Protein 1P5Z (pdb70)

Radius of gyration: 17.2 Å; Cα contacts (8 Å, |Δi|>4): 305; chains: 1; bounding box: 39×46×42 Å

Secondary structure (DSSP, 8-state):
--EEEEEE-STTSSHHHHHTTTGGG-TTEEEE---HHHHTS--------HHHHHHH-HHHHHHHHHHHHHHHHHHHHHHHHTSGGGGSSS-EEEEES-HHHIIIIIIHHHHHTTSS-HHHHHHHHHHHHHHHHHHHHHH--SEEEEEE--HHHHHHHHHHH--GGGTT--HHHHHHHHHHHHIIIII-----S-GGGGGS-EEEEE--S-HHHHHHHHHHHHHHHHHT-

Foldseek 3Di:
DEAEEEEDEFALLQLVVLVVPPCVVDVLEEEQEQPQVCCCPPDVCVHHNLLLVCVVQLLVRVLVSLVVSQVVQLVRVVVVLPDDSVPDDHHYYYYHDDLVCSLQQRSVVCVVVNSYDPVSNVVSVVVSVVVCVVPVVSNPHQEYEYAAEQLVLNLVSCVVVCPPSCVPPDSVSSNSSNVSCCCCQPVVPRDDPPVVSSPRYYHYDYRSDDCVVCVVVVVVSVVVVVVVD

Nearest PDB structures (foldseek):
  2zi4-assembly1_A-2  TM=9.978E-01  e=1.774E-38  Homo sapiens
  2a7q-assembly1_A  TM=1.001E+00  e=3.335E-37  Homo sapiens
  3kfx-assembly1_A  TM=9.962E-01  e=7.774E-37  Homo sapiens
  5mqt-assembly1_B  TM=9.909E-01  e=7.018E-36  Homo sapiens
  5mqt-assembly2_C  TM=9.590E-01  e=2.596E-34  Homo sapiens

B-factor: mean 29.07, std 9.6, range [17.21, 63.04]

Sequence (229 aa):
RIKKISIEGNIAAGKSTFVNILKQLCEDWEVVPEPVARWCNVQSTNGGNVLQMMYEKPERWSFTFQTYACLSRIRAQLASLNGKLKDAEKPVLFFERSVYSDRYIFASNLYESECMNETEWTIYQDWHDWMNNQFGQSLELDGIIYLQATPETCLHRIYLRGRNEEQGIPLEYLEKLHYKHESWLLHRTLKTNFDYLQEVPILTLDVNEDFKDKYESLVEKVKEFLSTL

Solvent-accessible surface area: 11870 Å² total; per-residue (Å²): 192,22,70,24,0,0,0,0,0,7,11,28,1,22,13,57,70,3,14,121,30,1,114,131,41,41,109,23,27,41,16,8,75,24,27,36,80,173,13,24,66,54,90,117,141,178,26,41,27,10,9,72,62,6,63,136,107,39,101,120,61,0,48,58,10,6,32,70,5,0,62,22,6,7,124,33,4,30,69,29,19,99,28,184,16,114,124,24,153,52,4,5,0,0,1,13,16,2,9,5,0,8,8,21,0,21,0,15,4,5,58,107,43,155,19,3,91,113,89,40,33,88,88,0,49,104,52,3,67,148,12,27,117,97,71,4,140,58,11,63,10,55,0,2,0,4,1,36,5,57,9,98,29,0,68,99,48,6,154,115,141,36,52,125,34,16,85,72,11,80,58,121,35,0,66,87,0,26,142,32,1,23,29,14,5,80,120,68,102,29,88,33,101,28,130,68,7,94,147,10,56,39,28,52,3,78,12,45,113,100,57,192,116,64,50,127,43,6,16,124,106,2,103,120,21,11,93,100,71

Structure (mmCIF, N/CA/C/O backbone):
data_1P5Z
#
_entry.id   1P5Z
#
_cell.length_a   80.720
_cell.length_b   80.720
_cell.length_c   94.280
_cell.angle_alpha   90.00
_cell.angle_beta   90.00
_cell.angle_gamma   90.00
#
_symmetry.space_group_name_H-M   'P 43 21 2'
#
loop_
_entity.id
_entity.type
_entity.pdbx_description
1 polymer 'Deoxycytidine kinase'
2 non-polymer 'MAGNESIUM ION'
3 non-polymer CYTARABINE
4 non-polymer "ADENOSINE-5'-DIPHOSPHATE"
5 water water
#
loop_
_atom_site.group_PDB
_atom_site.id
_atom_site.type_symbol
_atom_site.label_atom_id
_atom_site.label_alt_id
_atom_site.label_comp_id
_atom_site.label_asym_id
_atom_site.label_entity_id
_atom_site.label_seq_id
_atom_site.pdbx_PDB_ins_code
_atom_site.Cartn_x
_atom_site.Cartn_y
_atom_site.Cartn_z
_atom_site.occupancy
_atom_site.B_iso_or_equiv
_atom_site.auth_seq_id
_atom_site.auth_comp_id
_atom_site.auth_asym_id
_atom_site.auth_atom_id
_atom_site.pdbx_PDB_model_num
ATOM 1 N N . ARG A 1 23 ? 47.613 54.381 16.634 1.00 44.48 20 ARG B N 1
ATOM 2 C CA . ARG A 1 23 ? 48.274 55.709 16.777 1.00 43.55 20 ARG B CA 1
ATOM 3 C C . ARG A 1 23 ? 49.795 55.567 16.937 1.00 40.91 20 ARG B C 1
ATOM 4 O O . ARG A 1 23 ? 50.533 56.429 16.502 1.00 40.96 20 ARG B O 1
ATOM 12 N N . ILE A 1 24 ? 50.236 54.509 17.616 1.00 38.24 21 ILE B N 1
ATOM 13 C CA . ILE A 1 24 ? 51.674 54.296 17.830 1.00 35.70 21 ILE B CA 1
ATOM 14 C C . ILE A 1 24 ? 52.275 53.733 16.530 1.00 33.11 21 ILE B C 1
ATOM 15 O O . ILE A 1 24 ? 51.764 52.739 16.018 1.00 33.25 21 ILE B O 1
ATOM 20 N N . LYS A 1 25 ? 53.336 54.344 15.992 1.00 31.06 22 LYS B N 1
ATOM 21 C CA . LYS A 1 25 ? 54.041 53.756 14.831 1.00 30.38 22 LYS B CA 1
ATOM 22 C C . LYS A 1 25 ? 54.997 52.681 15.356 1.00 28.49 22 LYS B C 1
ATOM 23 O O . LYS A 1 25 ? 55.599 52.889 16.411 1.00 28.18 22 LYS B O 1
ATOM 29 N N . LYS A 1 26 ? 55.113 51.551 14.645 1.00 25.85 23 LYS B N 1
ATOM 30 C CA . LYS A 1 26 ? 55.920 50.430 15.146 1.00 24.34 23 LYS B CA 1
ATOM 31 C C . LYS A 1 26 ? 56.982 50.135 14.123 1.00 22.48 23 LYS B C 1
ATOM 32 O O . LYS A 1 26 ? 56.679 49.924 12.946 1.00 22.32 23 LYS B O 1
ATOM 38 N N . ILE A 1 27 ? 58.240 50.108 14.549 1.00 21.82 24 ILE B N 1
ATOM 39 C CA . ILE A 1 27 ? 59.360 49.889 13.653 1.00 21.65 24 ILE B CA 1
ATOM 40 C C . ILE A 1 27 ? 60.163 48.699 14.183 1.00 21.01 24 ILE B C 1
ATOM 41 O O . ILE A 1 27 ? 60.556 48.747 15.347 1.00 20.90 24 ILE B O 1
ATOM 46 N N . SER A 1 28 ? 60.410 47.672 13.359 1.00 20.54 25 SER B N 1
ATOM 47 C CA . SER A 1 28 ? 61.304 46.588 13.794 1.00 20.76 25 SER B CA 1
ATOM 48 C C . SER A 1 28 ? 62.730 46.859 13.344 1.00 20.80 25 SER B C 1
ATOM 49 O O . SER A 1 28 ? 62.979 47.124 12.162 1.00 21.84 25 SER B O 1
ATOM 52 N N . ILE A 1 29 ? 63.674 46.744 14.288 1.00 18.92 26 ILE B N 1
ATOM 53 C CA . ILE A 1 29 ? 65.129 46.736 14.034 1.00 19.81 26 ILE B CA 1
ATOM 54 C C . ILE A 1 29 ? 65.596 45.274 13.853 1.00 19.27 26 ILE B C 1
ATOM 55 O O . ILE A 1 29 ? 65.474 44.485 14.795 1.00 19.76 26 ILE B O 1
ATOM 60 N N . GLU A 1 30 ? 66.037 44.937 12.646 1.00 17.75 27 GLU B N 1
ATOM 61 C CA . GLU A 1 30 ? 66.459 43.565 12.305 1.00 18.02 27 GLU B CA 1
ATOM 62 C C . GLU A 1 30 ? 67.933 43.518 11.995 1.00 19.49 27 GLU B C 1
ATOM 63 O O . GLU A 1 30 ? 68.495 44.469 11.458 1.00 19.65 27 GLU B O 1
ATOM 69 N N . GLY A 1 31 ? 68.554 42.397 12.338 1.00 19.40 28 GLY B N 1
ATOM 70 C CA . GLY A 1 31 ? 69.973 42.181 12.088 1.00 19.63 28 GLY B CA 1
ATOM 71 C C . GLY A 1 31 ? 70.413 40.859 12.656 1.00 18.94 28 GLY B C 1
ATOM 72 O O . GLY A 1 31 ? 69.799 40.315 13.623 1.00 18.38 28 GLY B O 1
ATOM 73 N N . ASN A 1 32 ? 71.518 40.393 12.119 1.00 18.07 29 ASN B N 1
ATOM 74 C CA . ASN A 1 32 ? 72.163 39.158 12.593 1.00 18.29 29 ASN B CA 1
ATOM 75 C C . ASN A 1 32 ? 72.664 39.315 14.053 1.00 18.75 29 ASN B C 1
ATOM 76 O O . ASN A 1 32 ? 72.700 40.383 14.633 1.00 17.29 29 ASN B O 1
ATOM 81 N N . ILE A 1 33 ? 73.017 38.176 14.629 1.00 17.57 30 ILE B N 1
ATOM 82 C CA . ILE A 1 33 ? 73.603 38.082 15.976 1.00 17.51 30 ILE B CA 1
ATOM 83 C C . ILE A 1 33 ? 74.843 39.014 16.030 1.00 18.50 30 ILE B C 1
ATOM 84 O O . ILE A 1 33 ? 75.738 38.912 15.175 1.00 18.45 30 ILE B O 1
ATOM 89 N N . ALA A 1 34 ? 74.832 39.928 17.027 1.00 17.72 31 ALA B N 1
ATOM 90 C CA . ALA A 1 34 ? 75.919 40.875 17.261 1.00 18.80 31 ALA B CA 1
ATOM 91 C C . ALA A 1 34 ? 76.142 41.922 16.146 1.00 19.80 31 ALA B C 1
ATOM 92 O O . ALA A 1 34 ? 77.200 42.559 16.116 1.00 20.97 31 ALA B O 1
ATOM 94 N N . ALA A 1 35 ? 75.145 42.165 15.293 1.00 20.45 32 ALA B N 1
ATOM 95 C CA . ALA A 1 35 ? 75.308 43.160 14.222 1.00 19.91 32 ALA B CA 1
ATOM 96 C C . ALA A 1 35 ? 75.355 44.548 14.824 1.00 20.20 32 ALA B C 1
ATOM 97 O O . ALA A 1 35 ? 75.968 45.439 14.225 1.00 21.57 32 ALA B O 1
ATOM 99 N N . GLY A 1 36 ? 74.721 44.737 15.976 1.00 20.78 33 GLY B N 1
ATOM 100 C CA . GLY A 1 36 ? 74.672 46.009 16.677 1.00 20.38 33 GLY B CA 1
ATOM 101 C C . GLY A 1 36 ? 73.297 46.592 16.925 1.00 21.38 33 GLY B C 1
ATOM 102 O O . GLY A 1 36 ? 73.113 47.819 17.062 1.00 21.31 33 GLY B O 1
ATOM 103 N N . LYS A 1 37 ? 72.280 45.735 17.033 1.00 20.66 34 LYS B N 1
ATOM 104 C CA . LYS A 1 37 ? 70.930 46.191 17.274 1.00 21.09 34 LYS B CA 1
ATOM 105 C C . LYS A 1 37 ? 70.799 46.948 18.607 1.00 21.59 34 LYS B C 1
ATOM 106 O O . LYS A 1 37 ? 70.215 48.025 18.636 1.00 22.38 34 LYS B O 1
ATOM 112 N N . SER A 1 38 ? 71.364 46.390 19.667 1.00 21.37 35 SER B N 1
ATOM 113 C CA . SER A 1 38 ? 71.248 46.992 21.013 1.00 21.87 35 SER B CA 1
ATOM 114 C C . SER A 1 38 ? 72.043 48.286 21.069 1.00 22.77 35 SER B C 1
ATOM 115 O O . SER A 1 38 ? 71.581 49.278 21.679 1.00 24.88 35 SER B O 1
ATOM 118 N N . THR A 1 39 ? 73.185 48.310 20.413 1.00 21.10 36 THR B N 1
ATOM 119 C CA . THR A 1 39 ? 73.995 49.531 20.316 1.00 21.12 36 THR B CA 1
ATOM 120 C C . THR A 1 39 ? 73.226 50.652 19.629 1.00 22.02 36 THR B C 1
ATOM 121 O O . THR A 1 39 ? 73.252 51.828 20.056 1.00 21.78 36 THR B O 1
ATOM 125 N N . PHE A 1 40 ? 72.539 50.324 18.540 1.00 21.66 37 PHE B N 1
ATOM 126 C CA . PHE A 1 40 ? 71.726 51.273 17.804 1.00 22.99 37 PHE B CA 1
ATOM 127 C C . PHE A 1 40 ? 70.509 51.664 18.657 1.00 24.86 37 PHE B C 1
ATOM 128 O O . PHE A 1 40 ? 70.210 52.839 18.800 1.00 24.53 37 PHE B O 1
ATOM 136 N N . VAL A 1 41 ? 69.842 50.702 19.280 1.00 25.21 38 VAL B N 1
ATOM 137 C CA . VAL A 1 41 ? 68.698 50.969 20.169 1.00 27.81 38 VAL B CA 1
ATOM 138 C C . VAL A 1 41 ? 69.042 51.963 21.301 1.00 26.58 38 VAL B C 1
ATOM 139 O O . VAL A 1 41 ? 68.183 52.763 21.702 1.00 28.08 38 VAL B O 1
ATOM 143 N N . ASN A 1 42 ? 70.273 51.898 21.799 1.00 26.97 39 ASN B N 1
ATOM 144 C CA . ASN A 1 42 ? 70.704 52.685 22.954 1.00 27.29 39 ASN B CA 1
ATOM 145 C C . ASN A 1 42 ? 70.915 54.141 22.666 1.00 28.42 39 ASN B C 1
ATOM 146 O O . ASN A 1 42 ? 71.131 54.897 23.632 1.00 32.20 39 ASN B O 1
ATOM 151 N N . ILE A 1 43 ? 70.906 54.551 21.388 1.00 27.13 40 ILE B N 1
ATOM 152 C CA . ILE A 1 43 ? 70.961 55.998 21.055 1.00 28.01 40 ILE B CA 1
ATOM 153 C C . ILE A 1 43 ? 69.633 56.626 20.601 1.00 27.85 40 ILE B C 1
ATOM 154 O O . ILE A 1 43 ? 69.583 57.847 20.302 1.00 27.27 40 ILE B O 1
ATOM 159 N N . LEU A 1 44 ? 68.560 55.844 20.564 1.00 27.83 41 LEU B N 1
ATOM 160 C CA . LEU A 1 44 ? 67.297 56.319 19.997 1.00 28.24 41 LEU B CA 1
ATOM 161 C C . LEU A 1 44 ? 66.509 57.234 20.918 1.00 30.04 41 LEU B C 1
ATOM 162 O O . LEU A 1 44 ? 66.007 58.270 20.451 1.00 31.26 41 LEU B O 1
ATOM 167 N N . LYS A 1 45 ? 66.409 56.911 22.191 1.00 30.19 42 LYS B N 1
ATOM 168 C CA . LYS A 1 45 ? 65.557 57.695 23.087 1.00 31.63 42 LYS B CA 1
ATOM 169 C C . LYS A 1 45 ? 66.043 59.133 23.244 1.00 32.64 42 LYS B C 1
ATOM 170 O O . LYS A 1 45 ? 65.204 60.055 23.445 1.00 34.04 42 LYS B O 1
ATOM 176 N N . GLN A 1 46 ? 67.354 59.336 23.140 1.00 32.99 43 GLN B N 1
ATOM 177 C CA . GLN A 1 46 ? 67.893 60.671 23.283 1.00 34.01 43 GLN B CA 1
ATOM 178 C C . GLN A 1 46 ? 67.528 61.547 22.093 1.00 34.51 43 GLN B C 1
ATOM 179 O O . GLN A 1 46 ? 67.645 62.766 22.199 1.00 35.96 43 GLN B O 1
ATOM 185 N N . LEU A 1 47 ? 67.064 60.979 20.979 1.00 34.31 44 LEU B N 1
ATOM 186 C CA . LEU A 1 47 ? 66.740 61.781 19.780 1.00 34.97 44 LEU B CA 1
ATOM 187 C C . LEU A 1 47 ? 65.319 62.383 19.806 1.00 35.45 44 LEU B C 1
ATOM 188 O O . LEU A 1 47 ? 65.062 63.393 19.132 1.00 37.13 44 LEU B O 1
ATOM 193 N N . CYS A 1 48 ? 64.422 61.782 20.590 1.00 35.47 45 CYS B N 1
ATOM 194 C CA . CYS A 1 48 ? 63.026 62.232 20.693 1.00 35.68 45 CYS B CA 1
ATOM 195 C C . CYS A 1 48 ? 62.338 61.652 21.927 1.00 35.99 45 CYS B C 1
ATOM 196 O O . CYS A 1 48 ? 62.351 60.437 22.157 1.00 34.41 45 CYS B O 1
ATOM 199 N N . GLU A 1 49 ? 61.736 62.531 22.733 1.00 35.47 46 GLU B N 1
ATOM 200 C CA . GLU A 1 49 ? 61.035 62.133 23.953 1.00 35.92 46 GLU B CA 1
ATOM 201 C C . GLU A 1 49 ? 5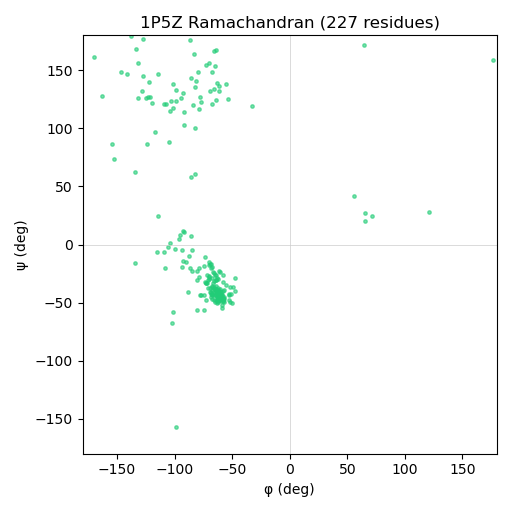9.866 61.178 23.730 1.00 35.45 46 GLU B C 1
ATOM 202 O O . GLU A 1 49 ? 59.525 60.457 24.637 1.00 36.74 46 GLU B O 1
ATOM 204 N N . ASP A 1 50 ? 59.278 61.156 22.539 1.00 34.21 47 ASP B N 1
ATOM 205 C CA . ASP A 1 50 ? 58.132 60.296 22.281 1.00 33.77 47 ASP B CA 1
ATOM 206 C C . ASP A 1 50 ? 58.536 58.916 21.717 1.00 32.54 47 ASP B C 1
ATOM 207 O O . ASP A 1 50 ? 57.670 58.192 21.237 1.00 31.46 47 ASP B O 1
ATOM 212 N N . TRP A 1 51 ? 59.823 58.590 21.742 1.00 29.68 48 TRP B N 1
ATOM 213 C CA . TRP A 1 51 ? 60.315 57.284 21.206 1.00 29.23 48 TRP B CA 1
ATOM 214 C C . TRP A 1 51 ? 60.581 56.294 22.354 1.00 28.82 48 TRP B C 1
ATOM 215 O O . TRP A 1 51 ? 61.141 56.660 23.397 1.00 28.59 48 TRP B O 1
ATOM 226 N N . GLU A 1 52 ? 60.178 55.034 22.150 1.00 27.12 49 GLU B N 1
ATOM 227 C CA . GLU A 1 52 ? 60.350 53.970 23.144 1.00 27.32 49 GLU B CA 1
ATOM 228 C C . GLU A 1 52 ? 60.944 52.743 22.455 1.00 25.41 49 GLU B C 1
ATOM 229 O O . GLU A 1 52 ? 60.809 52.595 21.259 1.00 25.17 49 GLU B O 1
ATOM 235 N N . VAL A 1 53 ? 61.598 51.902 23.234 1.00 25.09 50 VAL B N 1
ATOM 236 C CA . VAL A 1 53 ? 62.226 50.697 22.690 1.00 24.60 50 VAL B CA 1
ATOM 237 C C . VAL A 1 53 ? 61.763 49.450 23.465 1.00 23.63 50 VAL B C 1
ATOM 238 O O . VAL A 1 53 ? 61.600 49.500 24.693 1.00 25.17 50 VAL B O 1
ATOM 242 N N . VAL A 1 54 ? 61.618 48.329 22.744 1.00 24.24 51 VAL B N 1
ATOM 243 C CA . VAL A 1 54 ? 61.403 47.008 23.323 1.00 23.71 51 VAL B CA 1
ATOM 244 C C . VAL A 1 54 ? 62.574 46.043 22.971 1.00 23.28 51 VAL B C 1
ATOM 245 O O . VAL A 1 54 ? 62.591 45.489 21.891 1.00 21.39 51 VAL B O 1
ATOM 249 N N . PRO A 1 55 ? 63.536 45.889 23.859 1.00 23.01 52 PRO B N 1
ATOM 250 C CA . PRO A 1 55 ? 64.635 44.952 23.623 1.00 23.92 52 PRO B CA 1
ATOM 251 C C . PRO A 1 55 ? 64.173 43.515 23.697 1.00 24.14 52 PRO B C 1
ATOM 252 O O . PRO A 1 55 ? 63.145 43.201 24.258 1.00 23.42 52 PRO B O 1
ATOM 256 N N . GLU A 1 56 ? 64.929 42.639 23.035 1.00 23.34 53 GLU B N 1
ATOM 257 C CA . GLU A 1 56 ? 64.810 41.213 23.258 1.00 24.70 53 GLU B CA 1
ATOM 258 C C . GLU A 1 56 ? 65.280 40.978 24.696 1.00 23.70 53 GLU B C 1
ATOM 259 O O . GLU A 1 56 ? 66.353 41.442 25.107 1.00 26.22 53 GLU B O 1
ATOM 265 N N . PRO A 1 57 ? 64.545 40.212 25.442 1.00 26.65 54 PRO B N 1
ATOM 266 C CA . PRO A 1 57 ? 64.927 39.878 26.829 1.00 28.01 54 PRO B CA 1
ATOM 267 C C . PRO A 1 57 ? 65.937 38.735 26.931 1.00 27.02 54 PRO B C 1
ATOM 268 O O . PRO A 1 57 ? 65.714 37.686 27.586 1.00 27.57 54 PRO B O 1
ATOM 272 N N . VAL A 1 58 ? 67.098 38.945 26.328 1.00 26.90 55 VAL B N 1
ATOM 273 C CA . VAL A 1 58 ? 68.123 37.902 26.260 1.00 24.54 55 VAL B CA 1
ATOM 274 C C . VAL A 1 58 ? 68.634 37.445 27.655 1.00 25.20 55 VAL B C 1
ATOM 275 O O . VAL A 1 58 ? 68.818 36.239 27.854 1.00 23.62 55 VAL B O 1
ATOM 279 N N . ALA A 1 59 ? 68.845 38.344 28.612 1.00 24.38 56 ALA B N 1
ATOM 280 C CA . ALA A 1 59 ? 69.262 37.920 29.950 1.00 25.46 56 ALA B CA 1
ATOM 281 C C . ALA A 1 59 ? 68.209 37.000 30.571 1.00 25.86 56 ALA B C 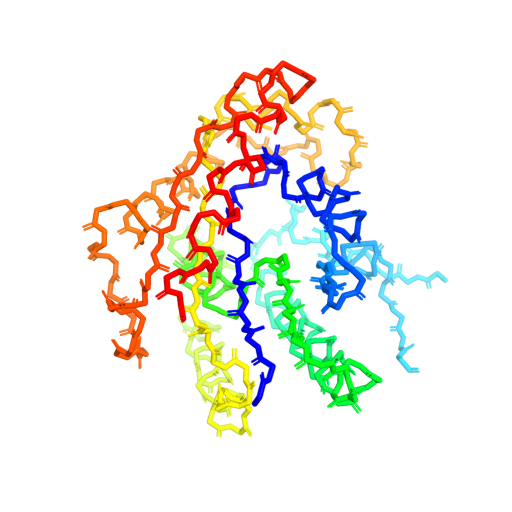1
ATOM 282 O O . ALA A 1 59 ? 68.551 36.008 31.268 1.00 26.69 56 ALA B O 1
ATOM 284 N N . ARG A 1 60 ? 66.925 37.272 30.357 1.00 26.06 57 ARG B N 1
ATOM 285 C CA . ARG A 1 60 ? 6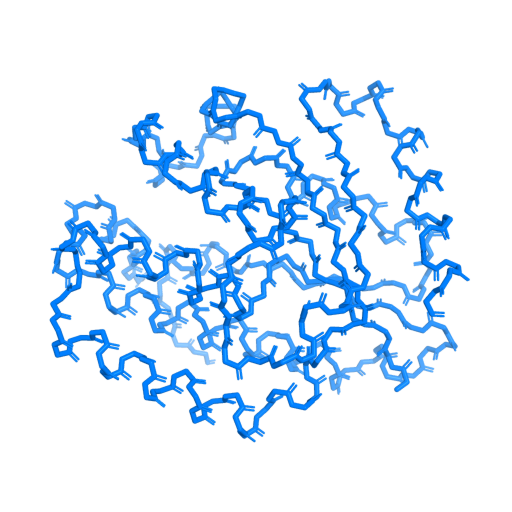5.911 36.379 30.903 1.00 27.23 57 ARG B CA 1
ATOM 286 C C . ARG A 1 60 ? 65.931 34.979 30.269 1.00 28.58 57 ARG B C 1
ATOM 287 O O . ARG A 1 60 ? 65.565 33.997 30.909 1.00 28.75 57 ARG B O 1
ATOM 295 N N . TRP A 1 61 ? 66.316 34.885 28.995 1.00 27.23 58 TRP B N 1
ATOM 296 C CA . TRP A 1 61 ? 66.384 33.573 28.343 1.00 27.08 58 TRP B CA 1
ATOM 297 C C . TRP A 1 61 ? 67.523 32.775 28.942 1.00 27.15 58 TRP B C 1
ATOM 298 O O . TRP A 1 61 ? 67.580 31.571 28.738 1.00 29.00 58 TRP B O 1
ATOM 309 N N . CYS A 1 62 ? 68.453 33.433 29.644 1.00 25.98 59 CYS B N 1
ATOM 310 C CA . CYS A 1 62 ? 69.607 32.786 30.237 1.00 26.05 59 CYS B CA 1
ATOM 311 C C . CYS A 1 62 ? 69.393 32.371 31.687 1.00 25.51 59 CYS B C 1
ATOM 312 O O . CYS A 1 62 ? 70.284 31.786 32.290 1.00 27.37 59 CYS B O 1
ATOM 315 N N . ASN A 1 63 ? 68.247 32.723 32.235 1.00 26.80 60 ASN B N 1
ATOM 316 C CA . ASN A 1 63 ? 67.885 32.384 33.621 1.00 28.37 60 ASN B CA 1
ATOM 317 C C . ASN A 1 63 ? 66.379 32.347 33.716 1.00 27.40 60 ASN B C 1
ATOM 318 O O . ASN A 1 63 ? 65.731 33.321 34.018 1.00 28.22 60 ASN B O 1
ATOM 323 N N . VAL A 1 64 ? 65.794 31.190 33.404 1.00 27.99 61 VAL B N 1
ATOM 324 C CA . VAL A 1 64 ? 64.349 31.073 33.243 1.00 28.81 61 VAL B CA 1
ATOM 325 C C . VAL A 1 64 ? 63.648 31.037 34.614 1.00 30.94 61 VAL B C 1
ATOM 326 O O . VAL A 1 64 ? 63.936 30.180 35.475 1.00 30.05 61 VAL B O 1
ATOM 330 N N . GLN A 1 65 ? 62.745 31.990 34.759 1.00 33.64 62 GLN B N 1
ATOM 331 C CA . GLN A 1 65 ? 62.032 32.261 36.010 1.00 37.21 62 GLN B CA 1
ATOM 332 C C . GLN A 1 65 ? 60.605 32.601 35.662 1.00 39.37 62 GLN B C 1
ATOM 333 O O . GLN A 1 65 ? 60.330 33.187 34.606 1.00 39.65 62 GLN B O 1
ATOM 339 N N . SER A 1 66 ? 59.678 32.215 36.538 1.00 42.82 63 SER B N 1
ATOM 340 C CA . SER A 1 66 ? 58.262 32.513 36.355 1.00 46.06 63 SER B CA 1
ATOM 341 C C . SER A 1 66 ? 58.028 34.004 36.482 1.00 48.15 63 SER B C 1
ATOM 342 O O . SER A 1 66 ? 58.743 34.677 37.233 1.00 49.16 63 SER B O 1
ATOM 345 N N . THR A 1 67 ? 57.024 34.493 35.748 1.00 50.60 64 THR B N 1
ATOM 346 C CA . THR A 1 67 ? 56.589 35.888 35.751 1.00 52.18 64 THR B CA 1
ATOM 347 C C . THR A 1 67 ? 55.604 36.095 36.892 1.00 52.61 64 THR B C 1
ATOM 348 O O . THR A 1 67 ? 55.706 37.064 37.642 1.00 53.84 64 THR B O 1
ATOM 352 N N . ASN A 1 80 ? 67.621 31.487 40.773 1.00 51.08 77 ASN B N 1
ATOM 353 C CA . ASN A 1 80 ? 68.390 30.576 39.936 1.00 49.90 77 ASN B CA 1
ATOM 354 C C . ASN A 1 80 ? 67.507 29.622 39.110 1.00 48.10 77 ASN B C 1
ATOM 355 O O . ASN A 1 80 ? 66.738 28.808 39.667 1.00 49.88 77 ASN B O 1
ATOM 360 N N . GLY A 1 81 ? 67.638 29.720 37.785 1.00 44.22 78 GLY B N 1
ATOM 361 C CA . GLY A 1 81 ? 66.870 28.927 36.844 1.00 40.73 78 GLY B CA 1
ATOM 362 C C . GLY A 1 81 ? 67.716 28.417 35.694 1.00 36.95 78 GLY B C 1
ATOM 363 O O . GLY A 1 81 ? 68.922 28.675 35.612 1.00 37.75 78 GLY B O 1
ATOM 364 N N . GLY A 1 82 ? 67.083 27.667 34.802 1.00 33.10 79 GLY B N 1
ATOM 365 C CA . GLY A 1 82 ? 67.770 27.043 33.688 1.00 29.63 79 GLY B CA 1
ATOM 366 C C . GLY A 1 82 ? 68.150 28.137 32.645 1.00 27.51 79 GLY B C 1
ATOM 367 O O . GLY A 1 82 ? 67.483 29.167 32.557 1.00 27.89 79 GLY B O 1
ATOM 368 N N . ASN A 1 83 ? 69.177 27.851 31.881 1.00 25.51 80 ASN B N 1
ATOM 369 C CA . ASN A 1 83 ? 69.665 28.755 30.841 1.00 24.27 80 ASN B CA 1
ATOM 370 C C . ASN A 1 83 ? 69.223 28.169 29.505 1.00 22.66 80 ASN B C 1
ATOM 371 O O . ASN A 1 83 ? 69.928 27.378 28.914 1.00 24.58 80 ASN B O 1
ATOM 376 N N . VAL A 1 84 ? 68.033 28.516 29.039 1.00 22.86 81 VAL B N 1
ATOM 377 C CA . VAL A 1 84 ? 67.482 27.888 27.848 1.00 23.12 81 VAL B CA 1
ATOM 378 C C . VAL A 1 84 ? 68.190 28.277 26.530 1.00 22.28 81 VAL B C 1
ATOM 379 O O . VAL A 1 84 ? 68.276 27.512 25.596 1.00 22.56 81 VAL B O 1
ATOM 383 N N . LEU A 1 85 ? 68.775 29.474 26.522 1.00 21.24 82 LEU B N 1
ATOM 384 C CA . LEU A 1 85 ? 69.656 29.858 25.399 1.00 21.45 82 LEU B CA 1
ATOM 385 C C . LEU A 1 85 ? 70.879 28.934 25.290 1.00 21.64 82 LEU B C 1
ATOM 386 O O . LEU A 1 85 ? 71.171 28.411 24.221 1.00 21.92 82 LEU B O 1
ATOM 391 N N . GLN A 1 86 ? 71.539 28.684 26.432 1.00 23.26 83 GLN B N 1
ATOM 392 C CA . GLN A 1 86 ? 72.675 27.776 26.485 1.00 23.10 83 GLN B CA 1
ATOM 393 C C . GLN A 1 86 ? 72.247 26.352 26.137 1.00 21.72 83 GLN B C 1
ATOM 394 O O . GLN A 1 86 ? 72.958 25.672 25.438 1.00 21.97 83 GLN B O 1
ATOM 400 N N . MET A 1 87 ? 71.059 25.934 26.593 1.00 21.57 84 MET B N 1
ATOM 401 C CA . MET A 1 87 ? 70.588 24.561 26.293 1.00 21.54 84 MET B CA 1
ATOM 402 C C . MET A 1 87 ? 70.447 24.358 24.788 1.00 20.19 84 MET B C 1
ATOM 403 O O . MET A 1 87 ? 70.850 23.320 24.229 1.00 21.77 84 MET B O 1
ATOM 408 N N . MET A 1 88 ? 69.878 25.365 24.101 1.00 21.06 85 MET B N 1
ATOM 409 C CA . MET A 1 88 ? 69.727 25.287 22.649 1.00 20.75 85 MET B CA 1
ATOM 410 C C . MET A 1 88 ? 71.112 25.178 21.952 1.00 20.86 85 MET B C 1
ATOM 411 O O . MET A 1 88 ? 71.308 24.330 21.097 1.00 20.66 85 MET B O 1
ATOM 416 N N . TYR A 1 89 ? 72.059 26.022 22.330 1.00 21.51 86 TYR B N 1
ATOM 417 C CA . TYR A 1 89 ? 73.339 25.983 21.644 1.00 21.87 86 TYR B CA 1
ATOM 418 C C . TYR A 1 89 ? 74.167 24.725 21.962 1.00 22.24 86 TYR B C 1
ATOM 419 O O . TYR A 1 89 ? 74.888 24.245 21.067 1.00 23.86 86 TYR B O 1
ATOM 428 N N . GLU A 1 90 ? 73.995 24.179 23.165 1.00 22.64 87 GLU B N 1
ATOM 429 C CA . GLU A 1 90 ? 74.672 22.914 23.575 1.00 23.65 87 GLU B CA 1
ATOM 430 C C . GLU A 1 90 ? 74.105 21.663 22.920 1.00 24.27 87 GLU B C 1
ATOM 431 O O . GLU A 1 90 ? 74.856 20.711 22.621 1.00 25.47 87 GLU B O 1
ATOM 437 N N . LYS A 1 91 ? 72.801 21.649 22.653 1.00 22.76 88 LYS B N 1
ATOM 438 C CA . LYS A 1 91 ? 72.138 20.495 22.042 1.00 21.99 88 LYS B CA 1
ATOM 439 C C . LYS A 1 91 ? 70.892 20.940 21.234 1.00 21.59 88 LYS B C 1
ATOM 440 O O . LYS A 1 91 ? 69.742 20.797 21.694 1.00 21.09 88 LYS B O 1
ATOM 446 N N . PRO A 1 92 ? 71.096 21.560 20.079 1.00 21.17 89 PRO B N 1
ATOM 447 C CA . PRO A 1 92 ? 69.983 22.215 19.355 1.00 21.57 89 PRO B CA 1
ATOM 448 C C . PRO A 1 92 ? 68.935 21.271 18.881 1.00 21.49 89 PRO B C 1
ATOM 449 O O . PRO A 1 92 ? 67.762 21.675 18.827 1.00 20.74 89 PRO B O 1
ATOM 453 N N . GLU A 1 93 ? 69.261 19.989 18.634 1.00 21.20 90 GLU B N 1
ATOM 454 C CA . GLU A 1 93 ? 68.229 19.041 18.174 1.00 22.47 90 GLU B CA 1
ATOM 455 C C . GLU A 1 93 ? 67.305 18.646 19.314 1.00 22.45 90 GLU B C 1
ATOM 456 O O . GLU A 1 93 ? 66.209 18.128 19.044 1.00 22.60 90 GLU B O 1
ATOM 462 N N . ARG A 1 94 ? 67.742 18.864 20.553 1.00 20.22 91 ARG B N 1
ATOM 463 C CA . ARG A 1 94 ? 66.927 18.606 21.747 1.00 19.94 91 ARG B CA 1
ATOM 464 C C . ARG A 1 94 ? 66.058 19.813 22.145 1.00 20.18 91 ARG B C 1
ATOM 465 O O . ARG A 1 94 ? 64.877 19.648 22.554 1.00 20.65 91 ARG B O 1
ATOM 473 N N . TRP A 1 95 ? 66.650 21.023 22.053 1.00 18.96 92 TRP B N 1
ATOM 474 C CA . TRP A 1 95 ? 66.115 22.208 22.752 1.00 17.98 92 TRP B CA 1
ATOM 475 C C . TRP A 1 95 ? 65.621 23.322 21.803 1.00 18.11 92 TRP B C 1
ATOM 476 O O . TRP A 1 95 ? 65.018 24.297 22.316 1.00 19.03 92 TRP B O 1
ATOM 487 N N . SER A 1 96 ? 65.815 23.221 20.495 1.00 18.77 93 SER B N 1
ATOM 488 C CA . SER A 1 96 ? 65.384 24.317 19.565 1.00 18.60 93 SER B CA 1
ATOM 489 C C . SER A 1 96 ? 63.910 24.640 19.670 1.00 17.72 93 SER B C 1
ATOM 490 O O . SER A 1 96 ? 63.555 25.830 19.726 1.00 19.25 93 SER B O 1
ATOM 493 N N . PHE A 1 97 ? 63.042 23.630 19.621 1.00 19.09 94 PHE B N 1
ATOM 494 C CA . PHE A 1 97 ? 61.580 23.857 19.645 1.00 19.81 94 PHE B CA 1
ATOM 495 C C . PHE A 1 97 ? 61.209 24.579 20.957 1.00 19.86 94 PHE B C 1
ATOM 496 O O . PHE A 1 97 ? 60.416 25.558 20.962 1.00 19.42 94 PHE B O 1
ATOM 504 N N . THR A 1 98 ? 61.749 24.117 22.080 1.00 18.35 95 THR B N 1
ATOM 505 C CA . THR A 1 98 ? 61.419 24.679 23.393 1.00 18.04 95 THR B CA 1
ATOM 506 C C . THR A 1 98 ? 61.857 26.152 23.442 1.00 18.76 95 THR B C 1
ATOM 507 O O . THR A 1 98 ? 61.082 27.043 23.859 1.00 20.26 95 THR B O 1
ATOM 511 N N . PHE A 1 99 ? 63.092 26.383 22.994 1.00 19.91 96 PHE B N 1
ATOM 512 C CA . PHE A 1 99 ? 63.619 27.757 22.986 1.00 19.87 96 PHE B CA 1
ATOM 513 C C . PHE A 1 99 ? 62.793 28.643 22.073 1.00 20.69 96 PHE B C 1
ATOM 514 O O . PHE A 1 99 ? 62.413 29.798 22.444 1.00 20.01 96 PHE B O 1
ATOM 522 N N . GLN A 1 100 ? 62.540 28.188 20.851 1.00 20.46 97 GLN B N 1
ATOM 523 C CA . GLN A 1 100 ? 61.907 29.024 19.839 1.00 20.19 97 GLN B CA 1
ATOM 524 C C . GLN A 1 100 ? 60.499 29.416 20.273 1.00 21.79 97 GLN B C 1
ATOM 525 O O . GLN A 1 100 ? 60.122 30.608 20.154 1.00 22.06 97 GLN B O 1
ATOM 531 N N . THR A 1 101 ? 59.758 28.469 20.847 1.00 22.84 98 THR B N 1
ATOM 532 C CA . THR A 1 101 ? 58.436 28.783 21.381 1.00 24.94 98 THR B CA 1
ATOM 533 C C . THR A 1 101 ? 58.489 29.788 22.556 1.00 24.97 98 THR B C 1
ATOM 534 O O . THR A 1 101 ? 57.730 30.789 22.548 1.00 25.53 98 THR B O 1
ATOM 538 N N . TYR A 1 102 ? 59.361 29.575 23.525 1.00 24.37 99 TYR B N 1
ATOM 539 C CA . TYR A 1 102 ? 59.523 30.449 24.704 1.00 24.01 99 TYR B CA 1
ATOM 540 C C . TYR A 1 102 ? 59.985 31.882 24.307 1.00 24.27 99 TYR B C 1
ATOM 541 O O . TYR A 1 102 ? 59.401 32.891 24.760 1.00 23.22 99 TYR B O 1
ATOM 550 N N . ALA A 1 103 ? 60.965 31.976 23.413 1.00 23.36 100 ALA B N 1
ATOM 551 C CA . ALA A 1 103 ? 61.488 33.297 23.023 1.00 23.88 100 ALA B CA 1
ATOM 552 C C . ALA A 1 103 ? 60.403 34.106 22.351 1.00 24.56 100 ALA B C 1
ATOM 553 O O . ALA A 1 103 ? 60.261 35.328 22.604 1.00 24.33 100 ALA B O 1
ATOM 555 N N . CYS A 1 104 ? 59.643 33.506 21.454 1.00 23.43 101 CYS B N 1
ATOM 556 C CA . CYS A 1 104 ? 58.655 34.258 20.706 1.00 24.72 101 CYS B CA 1
ATOM 557 C C . CYS A 1 104 ? 57.511 34.707 21.629 1.00 25.28 101 CYS B C 1
ATOM 558 O O . CYS A 1 104 ? 57.056 35.860 21.532 1.00 24.85 101 CYS B O 1
ATOM 561 N N . LEU A 1 105 ? 57.070 33.834 22.548 1.00 24.65 102 LEU B N 1
ATOM 562 C CA . LEU A 1 105 ? 56.006 34.223 23.510 1.00 26.03 102 LEU B CA 1
ATOM 563 C C . LEU A 1 105 ? 56.474 35.355 24.384 1.00 25.26 102 LEU B C 1
ATOM 564 O O . LEU A 1 105 ? 55.681 36.305 24.668 1.00 26.35 102 LEU B O 1
ATOM 569 N N . SER A 1 106 ? 57.726 35.294 24.821 1.00 24.27 103 SER B N 1
ATOM 570 C CA . SER A 1 106 ? 58.294 36.291 25.721 1.00 24.67 103 SER B CA 1
ATOM 571 C C . SER A 1 106 ? 58.335 37.652 24.959 1.00 23.99 103 SER B C 1
ATOM 572 O O . SER A 1 106 ? 58.052 38.729 25.535 1.00 22.23 103 SER B O 1
ATOM 575 N N . ARG A 1 107 ? 58.647 37.595 23.665 1.00 23.86 104 ARG B N 1
ATOM 576 C CA . ARG A 1 107 ? 58.688 38.801 22.843 1.00 22.47 104 ARG B CA 1
ATOM 577 C C . ARG A 1 107 ? 57.305 39.420 22.725 1.00 23.53 104 ARG B C 1
ATOM 578 O O . ARG A 1 107 ? 57.148 40.621 22.936 1.00 23.71 104 ARG B O 1
ATOM 586 N N . ILE A 1 108 ? 56.314 38.626 22.383 1.00 23.05 105 ILE B N 1
ATOM 587 C CA . ILE A 1 108 ? 54.950 39.111 22.204 1.00 24.09 105 ILE B CA 1
ATOM 588 C C . ILE A 1 108 ? 54.465 39.780 23.490 1.00 24.86 105 ILE B C 1
ATOM 589 O O . ILE A 1 108 ? 53.871 40.914 23.447 1.00 24.07 105 ILE B O 1
ATOM 594 N N . ARG A 1 109 ? 54.687 39.117 24.620 1.00 24.57 106 ARG B N 1
ATOM 595 C CA . ARG A 1 109 ? 54.305 39.668 25.936 1.00 24.21 106 ARG B CA 1
ATOM 596 C C . ARG A 1 109 ? 54.962 41.027 26.196 1.00 24.91 106 ARG B C 1
ATOM 597 O O . ARG A 1 109 ? 54.281 41.981 26.649 1.00 25.81 106 ARG B O 1
ATOM 605 N N . ALA A 1 110 ? 56.266 41.128 25.946 1.00 24.35 107 ALA B N 1
ATOM 606 C CA . ALA A 1 110 ? 56.974 42.402 26.112 1.00 23.34 107 ALA B CA 1
ATOM 607 C C . ALA A 1 110 ? 56.494 43.479 25.165 1.00 24.25 107 ALA B C 1
ATOM 608 O O . ALA A 1 110 ? 56.440 44.679 25.574 1.00 24.98 107 ALA B O 1
ATOM 610 N N . GLN A 1 111 ? 56.239 43.131 23.905 1.00 23.13 108 GLN B N 1
ATOM 611 C CA . GLN A 1 111 ? 55.811 44.136 22.925 1.00 22.64 108 GLN B CA 1
ATOM 612 C C . GLN A 1 111 ? 54.399 44.635 23.270 1.00 24.90 108 GLN B C 1
ATOM 613 O O . GLN A 1 111 ? 54.174 45.858 23.274 1.00 24.36 108 GLN B O 1
ATOM 619 N N . LEU A 1 112 ? 53.517 43.720 23.646 1.00 25.31 109 LEU B N 1
ATOM 620 C CA . LEU A 1 112 ? 52.162 44.127 24.078 1.00 27.13 109 LEU B CA 1
ATOM 621 C C . LEU A 1 112 ? 52.198 44.999 25.326 1.00 27.85 109 LEU B C 1
ATOM 622 O O . LEU A 1 112 ? 51.425 45.998 25.407 1.00 29.06 109 LEU B O 1
ATOM 627 N N . ALA A 1 113 ? 53.105 44.716 26.257 1.00 26.69 110 ALA B N 1
ATOM 628 C CA . ALA A 1 113 ? 53.214 45.511 27.505 1.00 28.26 110 ALA B CA 1
ATOM 629 C C . ALA A 1 113 ? 53.591 46.951 27.190 1.00 29.98 110 ALA B C 1
ATOM 630 O O . ALA A 1 113 ? 53.048 47.910 27.804 1.00 29.26 110 ALA B O 1
ATOM 632 N N . SER A 1 114 ? 54.475 47.143 26.217 1.00 29.80 111 SER B N 1
ATOM 633 C CA . SER A 1 114 ? 54.908 48.489 25.842 1.00 32.41 111 SER B CA 1
ATOM 634 C C . SER A 1 114 ? 53.840 49.305 25.104 1.00 34.41 111 SER B C 1
ATOM 635 O O . SER A 1 114 ? 53.804 50.542 25.227 1.00 35.63 111 SER B O 1
ATOM 638 N N . LEU A 1 115 ? 53.014 48.625 24.323 1.00 36.29 112 LEU B N 1
ATOM 639 C CA . LEU A 1 115 ? 51.976 49.261 23.506 1.00 40.11 112 LEU B CA 1
ATOM 640 C C . LEU A 1 115 ? 50.848 49.745 24.380 1.00 42.69 112 LEU B C 1
ATOM 641 O O . LEU A 1 115 ? 50.238 50.800 24.118 1.00 44.34 112 LEU B O 1
ATOM 646 N N . ASN A 1 116 ? 50.608 48.996 25.448 1.00 45.02 113 ASN B N 1
ATOM 647 C CA . ASN A 1 116 ? 49.463 49.213 26.329 1.00 47.08 113 ASN B CA 1
ATOM 648 C C . ASN A 1 116 ? 49.825 50.071 27.544 1.00 47.40 113 ASN B C 1
ATOM 649 O O . ASN A 1 116 ? 48.993 50.254 28.439 1.00 48.06 113 ASN B O 1
ATOM 654 N N . GLY A 1 117 ? 51.047 50.619 27.539 1.00 47.76 114 GLY B N 1
ATOM 655 C CA . GLY A 1 117 ? 51.562 51.465 28.605 1.00 47.68 114 GLY B CA 1
ATOM 656 C C . GLY A 1 117 ? 51.454 52.946 28.275 1.00 48.48 114 GLY B C 1
ATOM 657 O O . GLY A 1 117 ? 50.650 53.346 27.410 1.00 47.52 114 GLY B O 1
ATOM 658 N N . LYS A 1 118 ? 52.300 53.748 28.923 1.00 49.08 115 LYS B N 1
ATOM 659 C CA . LYS A 1 118 ? 52.206 55.222 28.873 1.00 49.89 115 LYS B CA 1
ATOM 660 C C . LYS A 1 118 ? 52.573 55.874 27.531 1.00 50.14 115 LYS B C 1
ATOM 661 O O . LYS A 1 118 ? 52.252 57.041 27.295 1.00 49.02 115 LYS B O 1
ATOM 667 N N . LEU A 1 119 ? 53.268 55.143 26.661 1.00 49.81 116 LEU B N 1
ATOM 668 C CA . LEU A 1 119 ? 53.524 55.636 25.306 1.00 49.79 116 LEU B CA 1
ATOM 669 C C . LEU A 1 119 ? 52.197 55.949 24.556 1.00 50.56 116 LEU B C 1
ATOM 670 O O . LEU A 1 119 ? 52.125 56.859 23.741 1.00 48.90 116 LEU B O 1
ATOM 675 N N . LYS A 1 120 ? 51.156 55.178 24.865 1.00 52.39 117 LYS B N 1
ATOM 676 C CA . LYS A 1 120 ? 49.793 55.405 24.361 1.00 54.04 117 LYS B CA 1
ATOM 677 C C . LYS A 1 120 ? 49.326 56.870 24.496 1.00 54.55 117 LYS B C 1
ATOM 678 O O . LYS A 1 120 ? 48.507 57.328 23.695 1.00 55.37 117 LYS B O 1
ATOM 684 N N . ASP A 1 121 ? 49.856 57.576 25.503 1.00 55.08 118 ASP B N 1
ATOM 685 C CA . ASP A 1 121 ? 49.518 58.977 25.823 1.00 55.38 118 ASP B CA 1
ATOM 686 C C . ASP A 1 121 ? 50.308 60.086 25.079 1.00 54.58 118 ASP B C 1
ATOM 687 O O . ASP A 1 121 ? 49.830 61.223 25.028 1.00 55.22 118 ASP B O 1
ATOM 692 N N . ALA A 1 122 ? 51.492 59.780 24.529 1.00 52.44 119 ALA B N 1
ATOM 693 C CA . ALA A 1 122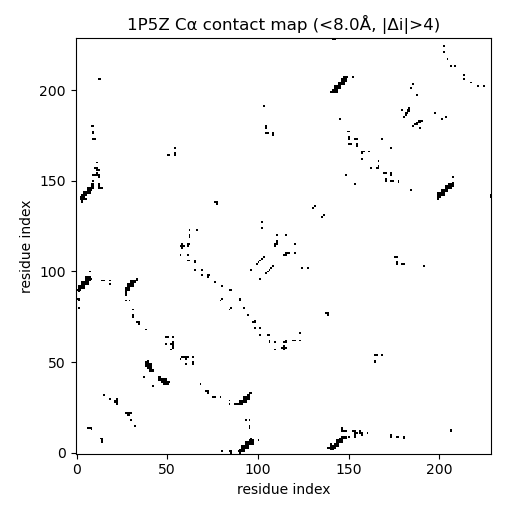 ? 52.373 60.784 23.894 1.00 51.35 119 ALA B CA 1
ATOM 694 C C . ALA A 1 122 ? 51.798 61.423 22.623 1.00 50.06 119 ALA B C 1
ATOM 695 O O . ALA A 1 122 ? 50.846 60.909 22.050 1.00 49.95 119 ALA B O 1
ATOM 697 N N . GLU A 1 123 ? 52.405 62.520 22.165 1.00 49.07 120 GLU B N 1
ATOM 698 C CA . GLU A 1 123 ? 51.913 63.237 20.990 1.00 48.69 120 GLU B CA 1
ATOM 699 C C . GLU A 1 123 ? 52.255 62.568 19.642 1.00 47.27 120 GLU B C 1
ATOM 700 O O . GLU A 1 123 ? 51.379 62.465 18.768 1.00 47.02 120 GLU B O 1
ATOM 706 N N . LYS A 1 124 ? 53.500 62.089 19.487 1.00 44.24 121 LYS B N 1
ATOM 707 C CA . LYS A 1 124 ? 53.971 61.489 18.233 1.00 42.10 121 LYS B CA 1
ATOM 708 C C . LYS A 1 124 ? 54.737 60.190 18.540 1.00 39.46 121 LYS B C 1
ATOM 709 O O . LYS A 1 124 ? 55.940 60.095 18.236 1.00 38.99 121 LYS B O 1
ATOM 711 N N . PRO A 1 125 ? 54.044 59.217 19.126 1.00 37.35 122 PRO B N 1
ATOM 712 C CA . PRO A 1 125 ? 54.693 58.000 19.645 1.00 35.10 122 PRO B CA 1
ATOM 713 C C . PRO A 1 125 ? 55.242 57.059 18.570 1.00 32.52 122 PRO B C 1
ATOM 714 O O . PRO A 1 125 ? 54.569 56.773 17.562 1.00 32.37 122 PRO B O 1
ATOM 718 N N . VAL A 1 126 ? 56.488 56.628 18.781 1.00 29.17 123 VAL B N 1
ATOM 719 C CA . VAL A 1 126 ? 57.136 55.621 17.916 1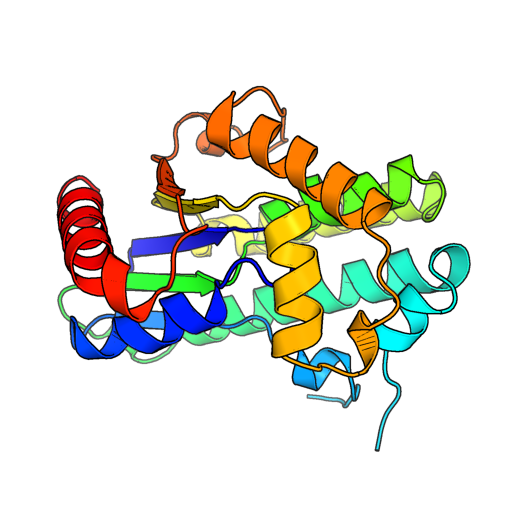.00 27.66 123 VAL B CA 1
ATOM 720 C C . VAL A 1 126 ? 57.755 54.569 18.849 1.00 25.13 123 VAL B C 1
ATOM 721 O O . VAL A 1 126 ? 58.407 54.907 19.831 1.00 24.27 123 VAL B O 1
ATOM 725 N N . LEU A 1 127 ? 57.386 53.302 18.594 1.00 24.97 124 LEU B N 1
ATOM 726 C CA . LEU A 1 127 ? 57.906 52.138 19.319 1.00 24.39 124 LEU B CA 1
ATOM 727 C C . LEU A 1 127 ? 58.847 51.319 18.399 1.00 23.12 124 LEU B C 1
ATOM 728 O O . LEU A 1 127 ? 58.448 50.906 17.322 1.00 23.45 124 LEU B O 1
ATOM 733 N N . PHE A 1 128 ? 60.093 51.175 18.828 1.00 21.19 125 PHE B N 1
ATOM 734 C CA . PHE A 1 128 ? 61.108 50.402 18.105 1.00 21.13 125 PHE B CA 1
ATOM 735 C C . PHE A 1 128 ? 61.313 49.041 18.783 1.00 20.98 125 PHE B C 1
ATOM 736 O O . PHE A 1 128 ? 61.579 48.985 19.990 1.00 22.58 125 PHE B O 1
ATOM 744 N N . PHE A 1 129 ? 61.143 47.983 18.013 1.00 20.98 126 PHE B N 1
ATOM 745 C CA . PHE A 1 129 ? 61.313 46.607 18.489 1.00 20.74 126 PHE B CA 1
ATOM 746 C C . PHE A 1 129 ? 62.704 46.080 18.104 1.00 20.69 126 PHE B C 1
ATOM 747 O O . PHE A 1 129 ? 63.130 46.252 16.965 1.00 21.29 126 PHE B O 1
ATOM 755 N N . GLU A 1 130 ? 63.420 45.455 19.035 1.00 20.27 127 GLU B N 1
ATOM 756 C CA . GLU A 1 130 ? 64.640 44.692 18.673 1.00 20.37 127 GLU B CA 1
ATOM 757 C C . GLU A 1 130 ? 64.108 43.326 18.198 1.00 19.20 127 GLU B C 1
ATOM 758 O O . GLU A 1 130 ? 63.769 42.500 19.034 1.00 20.15 127 GLU B O 1
ATOM 764 N N . ARG A 1 131 ? 64.033 43.168 16.885 1.00 17.90 128 ARG B N 1
ATOM 765 C CA . ARG A 1 131 ? 63.425 42.052 16.171 1.00 18.32 128 ARG B CA 1
ATOM 766 C C . ARG A 1 131 ? 61.916 41.907 16.355 1.00 19.50 128 ARG B C 1
ATOM 767 O O . ARG A 1 131 ? 61.279 42.577 17.204 1.00 21.66 128 ARG B O 1
ATOM 775 N N . SER A 1 132 ? 61.376 40.998 15.565 1.00 18.89 129 SER B N 1
ATOM 776 C CA . SER A 1 132 ? 59.938 40.810 15.404 1.00 19.21 129 SER B CA 1
ATOM 777 C C . SER A 1 132 ? 59.559 39.337 15.486 1.00 19.57 129 SER B C 1
ATOM 778 O O . SER A 1 132 ? 60.389 38.432 15.326 1.00 19.26 129 SER B O 1
ATOM 781 N N . VAL A 1 133 ? 58.257 39.108 15.593 1.00 19.64 130 VAL B N 1
ATOM 782 C CA . VAL A 1 133 ? 57.758 37.737 15.441 1.00 20.11 130 VAL B CA 1
ATOM 783 C C . VAL A 1 133 ? 58.033 37.121 14.063 1.00 19.02 130 VAL B C 1
ATOM 784 O O . VAL A 1 133 ? 58.033 35.887 13.879 1.00 19.46 130 VAL B O 1
ATOM 788 N N . TYR A 1 134 ? 58.229 37.939 13.057 1.00 18.93 131 TYR B N 1
ATOM 789 C CA . TYR A 1 134 ? 58.504 37.489 11.720 1.00 20.99 131 TYR B CA 1
ATOM 790 C C . TYR A 1 134 ? 59.916 36.961 11.588 1.00 20.42 131 TYR B C 1
ATOM 791 O O . TYR A 1 134 ? 60.126 35.903 11.010 1.00 22.82 131 TYR B O 1
ATOM 800 N N . SER A 1 135 ? 60.891 37.647 12.165 1.00 20.68 132 SER B N 1
ATOM 801 C CA . SER A 1 135 ? 62.217 37.020 12.127 1.00 20.51 132 SER B CA 1
ATOM 802 C C . SER A 1 135 ? 62.306 35.798 13.045 1.00 19.78 132 SER B C 1
ATOM 803 O O . SER A 1 135 ? 63.074 34.885 12.751 1.00 19.64 132 SER B O 1
ATOM 806 N N . ASP A 1 136 ? 61.568 35.767 14.153 1.00 19.68 133 ASP B N 1
ATOM 807 C CA . ASP A 1 136 ? 61.570 34.563 15.006 1.00 19.67 133 ASP B CA 1
ATOM 808 C C . ASP A 1 136 ? 61.244 33.342 14.147 1.00 20.33 133 ASP B C 1
ATOM 809 O O . ASP A 1 136 ? 61.921 32.288 14.256 1.00 20.18 133 ASP B O 1
ATOM 814 N N . ARG A 1 137 ? 60.211 33.435 13.326 1.00 20.62 134 ARG B N 1
ATOM 815 C CA . ARG A 1 137 ? 59.779 32.316 12.522 1.00 20.10 134 ARG B CA 1
ATOM 816 C C . ARG A 1 137 ? 60.586 32.089 11.235 1.00 19.88 134 ARG B C 1
ATOM 817 O O . ARG A 1 137 ? 61.022 30.957 10.961 1.00 19.85 134 ARG B O 1
ATOM 825 N N . TYR A 1 138 ? 60.656 33.110 10.397 1.00 20.58 135 TYR B N 1
ATOM 826 C CA . TYR A 1 138 ? 61.224 33.011 9.032 1.00 21.19 135 TYR B CA 1
ATOM 827 C C . TYR A 1 138 ? 62.752 33.026 8.934 1.00 21.64 135 TYR B C 1
ATOM 828 O O . TYR A 1 138 ? 63.303 32.621 7.873 1.00 22.51 135 TYR B O 1
ATOM 837 N N . ILE A 1 139 ? 63.420 33.529 9.980 1.00 19.37 136 ILE B 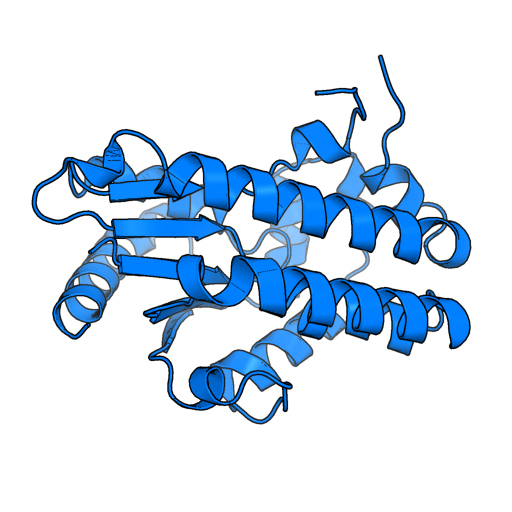N 1
ATOM 838 C CA . ILE A 1 139 ? 64.890 33.481 10.071 1.00 21.09 136 ILE B CA 1
ATOM 839 C C . ILE A 1 139 ? 65.312 32.366 11.017 1.00 20.05 136 ILE B C 1
ATOM 840 O O . ILE A 1 139 ? 65.848 31.333 10.592 1.00 20.72 136 ILE B O 1
ATOM 845 N N . PHE A 1 140 ? 65.022 32.510 12.313 1.00 18.59 137 PHE B N 1
ATOM 846 C CA . PHE A 1 140 ? 65.619 31.611 13.334 1.00 18.09 137 PHE B CA 1
ATOM 847 C C . PHE A 1 140 ? 65.020 30.226 13.363 1.00 18.16 137 PHE B C 1
ATOM 848 O O . PHE A 1 140 ? 65.734 29.210 13.291 1.00 18.19 137 PHE B O 1
ATOM 856 N N . ALA A 1 141 ? 63.722 30.158 13.534 1.00 18.09 138 ALA B N 1
ATOM 857 C CA . ALA A 1 141 ? 63.082 28.823 13.658 1.00 17.23 138 ALA B CA 1
ATOM 858 C C . ALA A 1 141 ? 63.179 28.059 12.320 1.00 19.16 138 ALA B C 1
ATOM 859 O O . ALA A 1 141 ? 63.502 26.849 12.326 1.00 19.25 138 ALA B O 1
ATOM 861 N N . SER A 1 142 ? 62.947 28.733 11.196 1.00 19.75 139 SER B N 1
ATOM 862 C CA . SER A 1 142 ? 63.060 28.098 9.871 1.00 20.35 139 SER B CA 1
ATOM 863 C C . SER A 1 142 ? 64.474 27.550 9.662 1.00 20.34 139 SER B C 1
ATOM 864 O O . SER A 1 142 ? 64.662 26.431 9.230 1.00 21.06 139 SER B O 1
ATOM 867 N N . ASN A 1 143 ? 65.505 28.326 9.975 1.00 20.03 140 ASN B N 1
ATOM 868 C CA . ASN A 1 143 ? 66.872 27.813 9.830 1.00 20.50 140 ASN B CA 1
ATOM 869 C C . ASN A 1 143 ? 67.154 26.584 10.674 1.00 20.68 140 ASN B C 1
ATOM 870 O O . ASN A 1 143 ? 67.848 25.655 10.202 1.00 20.93 140 ASN B O 1
ATOM 875 N N . LEU A 1 144 ? 66.662 26.568 11.910 1.00 20.40 141 LEU B N 1
ATOM 876 C CA . LEU A 1 144 ? 66.847 25.398 12.756 1.00 19.95 141 LEU B CA 1
ATOM 877 C C . LEU A 1 144 ? 66.096 24.165 12.194 1.00 20.24 141 LEU B C 1
ATOM 878 O O . LEU A 1 144 ? 66.671 23.054 12.192 1.00 20.43 141 LEU B O 1
ATOM 883 N N . TYR A 1 145 ? 64.869 24.334 11.705 1.00 18.99 142 TYR B N 1
ATOM 884 C CA . TYR A 1 145 ? 64.152 23.223 11.011 1.00 19.62 142 TYR B CA 1
ATOM 885 C C . TYR A 1 145 ? 64.989 22.724 9.797 1.00 21.14 142 TYR B C 1
ATOM 886 O O . TYR A 1 145 ? 65.146 21.488 9.568 1.00 21.77 142 TYR B O 1
ATOM 895 N N . GLU A 1 146 ? 65.465 23.653 8.975 1.00 21.39 143 GLU B N 1
ATOM 896 C CA . GLU A 1 146 ? 66.221 23.309 7.757 1.00 23.10 143 GLU B CA 1
ATOM 897 C C . GLU A 1 146 ? 67.521 22.565 8.097 1.00 23.68 143 GLU B C 1
ATOM 898 O O . GLU A 1 146 ? 68.014 21.743 7.260 1.00 24.97 143 GLU B O 1
ATOM 904 N N . SER A 1 147 ? 68.105 22.848 9.268 1.00 22.90 144 SER B N 1
ATOM 905 C CA . SER A 1 147 ? 69.327 22.226 9.772 1.00 23.61 144 SER B CA 1
ATOM 906 C C . SER A 1 147 ? 69.083 20.889 10.542 1.00 22.38 144 SER B C 1
ATOM 907 O O . SER A 1 147 ? 69.963 20.371 11.230 1.00 24.75 144 SER B O 1
ATOM 910 N N . GLU A 1 148 ? 67.836 20.428 10.504 1.00 22.55 145 GLU B N 1
ATOM 911 C CA . GLU A 1 148 ? 67.388 19.184 11.152 1.00 23.45 145 GLU B CA 1
ATOM 912 C C . GLU A 1 148 ? 67.478 19.257 12.690 1.00 22.90 145 GLU B C 1
ATOM 913 O O . GLU A 1 148 ? 67.674 18.254 13.366 1.00 24.57 145 GLU B O 1
ATOM 919 N N . CYS A 1 149 ? 67.387 20.474 13.249 1.00 19.75 146 CYS B N 1
ATOM 920 C CA . CYS A 1 149 ? 67.308 20.712 14.673 1.00 20.96 146 CYS B CA 1
ATOM 921 C C . CYS A 1 149 ? 65.858 20.744 15.224 1.00 19.35 146 CYS B C 1
ATOM 922 O O . CYS A 1 149 ? 65.702 20.692 16.449 1.00 20.01 146 CYS B O 1
ATOM 925 N N . MET A 1 150 ? 64.899 20.868 14.339 1.00 20.19 147 MET B N 1
ATOM 926 C CA . MET A 1 150 ? 63.488 20.535 14.610 1.00 21.72 147 MET B CA 1
ATOM 927 C C . MET A 1 150 ? 63.071 19.483 13.598 1.00 23.12 147 MET B C 1
ATOM 928 O O . MET A 1 150 ? 63.408 19.566 12.411 1.00 23.47 147 MET B O 1
ATOM 933 N N . ASN A 1 151 ? 62.296 18.502 14.030 1.00 21.96 148 ASN B N 1
ATOM 934 C CA . ASN A 1 151 ? 61.693 17.538 13.141 1.00 22.28 148 ASN B CA 1
ATOM 935 C C . ASN A 1 151 ? 60.364 18.011 12.574 1.00 22.99 148 ASN B C 1
ATOM 936 O O . ASN A 1 151 ? 59.949 19.143 12.901 1.00 22.28 148 ASN B O 1
ATOM 941 N N . GLU A 1 152 ? 59.749 17.238 11.673 1.00 25.13 149 GLU B N 1
ATOM 942 C CA . GLU A 1 152 ? 58.511 17.665 11.027 1.00 25.84 149 GLU B CA 1
ATOM 943 C C . GLU A 1 152 ? 57.411 17.945 12.033 1.00 24.67 149 GLU B C 1
ATOM 944 O O . GLU A 1 152 ? 56.672 18.915 11.900 1.00 25.37 149 GLU B O 1
ATOM 950 N N . THR A 1 153 ? 57.293 17.128 13.073 1.00 23.31 150 THR B N 1
ATOM 951 C CA . THR A 1 153 ? 56.272 17.341 14.099 1.00 23.61 150 THR B CA 1
ATOM 952 C C . THR A 1 153 ? 56.482 18.656 14.822 1.00 21.92 150 THR B C 1
ATOM 953 O O . THR A 1 153 ? 55.531 19.405 15.013 1.00 23.65 150 THR B O 1
ATOM 957 N N . GLU A 1 154 ? 57.717 18.907 15.271 1.00 21.41 151 GLU B N 1
ATOM 958 C CA . GLU A 1 154 ? 58.036 20.138 15.969 1.00 20.52 151 GLU B CA 1
ATOM 959 C C . GLU A 1 154 ? 57.729 21.364 15.105 1.00 21.82 151 GLU B C 1
ATOM 960 O O . GLU A 1 154 ? 57.200 22.378 15.593 1.00 20.25 151 GLU B O 1
ATOM 966 N N . TRP A 1 155 ? 58.107 21.283 13.834 1.00 20.87 152 TRP B N 1
ATOM 967 C CA . TRP A 1 155 ? 57.936 22.391 12.905 1.00 21.65 152 TRP B CA 1
ATOM 968 C C . TRP A 1 155 ? 56.448 22.678 12.604 1.00 22.02 152 TRP B C 1
ATOM 969 O O . TRP A 1 155 ? 56.039 23.809 12.557 1.00 21.95 152 TRP B O 1
ATOM 980 N N . THR A 1 156 ? 55.638 21.643 12.516 1.00 22.28 153 THR B N 1
ATOM 981 C CA . THR A 1 156 ? 54.217 21.799 12.333 1.00 23.37 153 THR B CA 1
ATOM 982 C C . THR A 1 156 ? 53.555 22.423 13.566 1.00 22.93 153 THR B C 1
ATOM 983 O O . THR A 1 156 ? 52.761 23.372 13.467 1.00 22.59 153 THR B O 1
ATOM 987 N N . ILE A 1 157 ? 53.893 21.909 14.743 1.00 21.20 154 ILE B N 1
ATOM 988 C CA . ILE A 1 157 ? 53.369 22.477 16.006 1.00 21.51 154 ILE B CA 1
ATOM 989 C C . ILE A 1 157 ? 53.794 23.962 16.122 1.00 21.56 154 ILE B C 1
ATOM 990 O O . ILE A 1 157 ? 52.968 24.825 16.435 1.00 21.18 154 ILE B O 1
ATOM 995 N N . TYR A 1 158 ? 55.082 24.255 15.890 1.00 21.43 155 TYR B N 1
ATOM 996 C CA . TYR A 1 158 ? 55.533 25.658 15.978 1.00 20.06 155 TYR B CA 1
ATOM 997 C C . TYR A 1 158 ? 54.779 26.614 15.044 1.00 21.18 155 TYR B C 1
ATOM 998 O O . TYR A 1 158 ? 54.336 27.692 15.503 1.00 21.70 155 TYR B O 1
ATOM 1007 N N . GLN A 1 159 ? 54.579 26.228 13.794 1.00 21.73 156 GLN B N 1
ATOM 1008 C CA . GLN A 1 159 ? 53.913 27.093 12.832 1.00 22.16 156 GLN B CA 1
ATOM 1009 C C . GLN A 1 159 ? 52.447 27.268 13.205 1.00 24.23 156 GLN B C 1
ATOM 1010 O O . GLN A 1 159 ? 51.906 28.374 13.074 1.00 24.90 156 GLN B O 1
ATOM 1016 N N . ASP A 1 160 ? 51.818 26.176 13.630 1.00 23.87 157 ASP B N 1
ATOM 1017 C CA . ASP A 1 160 ? 50.400 26.203 14.077 1.00 25.90 157 ASP B CA 1
ATOM 1018 C C . ASP A 1 160 ? 50.248 27.190 15.261 1.00 24.58 157 ASP B C 1
ATOM 1019 O O . ASP A 1 160 ? 49.331 28.042 15.293 1.00 26.32 157 ASP B O 1
ATOM 1024 N N . TRP A 1 161 ? 51.128 27.104 16.241 1.00 24.08 158 TRP B N 1
ATOM 1025 C CA . TRP A 1 161 ? 51.171 27.992 17.367 1.00 23.95 158 TRP B CA 1
ATOM 1026 C C . TRP A 1 161 ? 51.427 29.446 16.922 1.00 23.06 158 TRP B C 1
ATOM 1027 O O . TRP A 1 161 ? 50.765 30.360 17.371 1.00 22.99 158 TRP B O 1
ATOM 1038 N N . HIS A 1 162 ? 52.418 29.645 16.051 1.00 22.25 159 HIS B N 1
ATOM 1039 C CA . HIS A 1 162 ? 52.774 31.004 15.605 1.00 22.14 159 HIS B CA 1
ATOM 1040 C C . HIS A 1 162 ? 51.557 31.645 14.892 1.00 23.69 159 HIS B C 1
ATOM 1041 O O . HIS A 1 162 ? 51.284 32.837 15.131 1.00 24.29 159 HIS B O 1
ATOM 1048 N N . ASP A 1 163 ? 50.892 30.891 14.008 1.00 24.47 160 ASP B N 1
ATOM 1049 C CA . ASP A 1 163 ? 49.709 31.379 13.284 1.00 25.67 160 ASP B CA 1
ATOM 1050 C C . ASP A 1 163 ? 48.608 31.815 14.280 1.00 26.08 160 ASP B C 1
ATOM 1051 O O . ASP A 1 163 ? 48.003 32.926 14.162 1.00 26.49 160 ASP B O 1
ATOM 1056 N N . TRP A 1 164 ? 48.357 30.977 15.280 1.00 25.73 161 TRP B N 1
ATOM 1057 C CA . TRP A 1 164 ? 47.304 31.250 16.244 1.00 26.46 161 TRP B CA 1
ATOM 1058 C C . TRP A 1 164 ? 47.645 32.505 17.081 1.00 27.79 161 TRP B C 1
ATOM 1059 O O . TRP A 1 164 ? 46.832 33.408 17.232 1.00 29.10 161 TRP B O 1
ATOM 1070 N N . MET A 1 165 ? 48.869 32.579 17.591 1.00 27.26 162 MET B N 1
ATOM 1071 C CA . MET A 1 165 ? 49.317 33.755 18.335 1.00 29.86 162 MET B CA 1
ATOM 1072 C C . MET A 1 165 ? 49.193 35.028 17.515 1.00 31.05 162 MET B C 1
ATOM 1073 O O . MET A 1 165 ? 48.794 36.070 18.056 1.00 32.93 162 MET B O 1
ATOM 1078 N N . ASN A 1 166 ? 49.489 34.965 16.233 1.00 32.17 163 ASN B N 1
ATOM 1079 C CA . ASN A 1 166 ? 49.388 36.161 15.370 1.00 35.27 163 ASN B CA 1
ATOM 1080 C C . ASN A 1 166 ? 47.933 36.531 15.064 1.00 36.10 163 ASN B C 1
ATOM 1081 O O . ASN A 1 166 ? 47.609 37.697 14.918 1.00 37.06 163 ASN B O 1
ATOM 1086 N N . ASN A 1 167 ? 47.047 35.557 14.968 1.00 36.85 164 ASN B N 1
ATOM 1087 C CA . ASN A 1 167 ? 45.625 35.850 14.772 1.00 37.93 164 ASN B CA 1
ATOM 1088 C C . ASN A 1 167 ? 45.063 36.526 16.015 1.00 38.46 164 ASN B C 1
ATOM 1089 O O . ASN A 1 167 ? 44.184 37.384 15.925 1.00 37.10 164 ASN B O 1
ATOM 1094 N N . GLN A 1 168 ? 45.537 36.140 17.186 1.00 38.13 165 GLN B N 1
ATOM 1095 C CA . GLN A 1 168 ? 45.024 36.723 18.416 1.00 40.20 165 GLN B CA 1
ATOM 1096 C C . GLN A 1 168 ? 45.624 38.106 18.669 1.00 42.79 165 GLN B C 1
ATOM 1097 O O . GLN A 1 168 ? 44.932 38.950 19.238 1.00 43.68 165 GLN B O 1
ATOM 1103 N N . PHE A 1 169 ? 46.855 38.362 18.179 1.00 44.14 166 PHE B N 1
ATOM 1104 C CA . PHE A 1 169 ? 47.651 39.605 18.487 1.00 45.54 166 PHE B CA 1
ATOM 1105 C C . PHE A 1 169 ? 48.355 40.353 17.337 1.00 46.49 166 PHE B C 1
ATOM 1106 O O . PHE A 1 169 ? 48.767 41.505 17.493 1.00 47.53 166 PHE B O 1
ATOM 1114 N N . GLY A 1 170 ? 48.507 39.708 16.197 1.00 47.16 167 GLY B N 1
ATOM 1115 C CA . GLY A 1 170 ? 49.196 40.282 15.049 1.00 47.26 167 GLY B CA 1
ATOM 1116 C C . GLY A 1 170 ? 48.749 41.685 14.674 1.00 47.15 167 GLY B C 1
ATOM 1117 O O . GLY A 1 170 ? 49.561 42.525 14.256 1.00 46.92 167 GLY B O 1
ATOM 1118 N N . GLN A 1 171 ? 47.450 41.945 14.822 1.00 45.76 168 GLN B N 1
ATOM 1119 C CA . GLN A 1 171 ? 46.931 43.249 14.493 1.00 45.69 168 GLN B CA 1
ATOM 1120 C C . GLN A 1 171 ? 47.595 44.351 15.302 1.00 42.41 168 GLN B C 1
ATOM 1121 O O . GLN A 1 171 ? 48.118 45.291 14.729 1.00 42.88 168 GLN B O 1
ATOM 1127 N N . SER A 1 172 ? 47.590 44.260 16.627 1.00 39.76 169 SER B N 1
ATOM 1128 C CA . SER A 1 172 ? 48.133 45.355 17.419 1.00 38.52 169 SER B CA 1
ATOM 1129 C C . SER A 1 172 ? 49.654 45.517 17.227 1.00 35.95 169 SER B C 1
ATOM 1130 O O . SER A 1 172 ? 50.165 46.615 17.420 1.00 36.10 169 SER B O 1
ATOM 1133 N N . LEU A 1 173 ? 50.352 44.450 16.819 1.00 32.73 170 LEU B N 1
ATOM 1134 C CA . LEU A 1 173 ? 51.818 44.509 16.618 1.00 30.71 170 LEU B CA 1
ATOM 1135 C C . LEU A 1 173 ? 52.287 44.753 15.194 1.00 30.00 170 LEU B C 1
ATOM 1136 O O . LEU A 1 173 ? 53.503 44.776 14.950 1.00 27.58 170 LEU B O 1
ATOM 1141 N N . GLU A 1 174 ? 51.352 44.985 14.265 1.00 27.68 171 GLU B N 1
ATOM 1142 C CA . GLU A 1 174 ? 51.687 45.144 12.854 1.00 28.91 171 GLU B CA 1
ATOM 1143 C C . GLU A 1 174 ? 52.723 46.247 12.621 1.00 27.10 171 GLU B C 1
ATOM 1144 O O . GLU A 1 174 ? 52.642 47.319 13.185 1.00 26.70 171 GLU B O 1
ATOM 1150 N N . LEU A 1 175 ? 53.673 45.988 11.739 1.00 25.85 172 LEU B N 1
ATOM 1151 C CA . LEU A 1 175 ? 54.750 46.951 11.527 1.00 24.25 172 LEU B CA 1
ATOM 1152 C C . LEU A 1 175 ? 54.396 48.049 10.504 1.00 25.61 172 LEU B C 1
ATOM 1153 O O . LEU A 1 175 ? 53.788 47.784 9.476 1.00 25.14 172 LEU B O 1
ATOM 1158 N N . ASP A 1 176 ? 54.876 49.243 10.793 1.00 24.71 173 ASP B N 1
ATOM 1159 C CA . ASP A 1 176 ? 54.902 50.362 9.859 1.00 25.39 173 ASP B CA 1
ATOM 1160 C C . ASP A 1 176 ? 56.197 50.518 9.063 1.00 24.40 173 ASP B C 1
ATOM 1161 O O . ASP A 1 176 ? 56.221 51.135 8.007 1.00 25.54 173 ASP B O 1
ATOM 1166 N N . GLY A 1 177 ? 57.281 49.915 9.540 1.00 23.33 174 GLY B N 1
ATOM 1167 C CA . GLY A 1 177 ? 58.572 50.022 8.872 1.00 22.31 174 GLY B CA 1
ATOM 1168 C C . GLY A 1 177 ? 59.564 49.020 9.513 1.00 21.54 174 GLY B C 1
ATOM 1169 O O . GLY A 1 177 ? 59.338 48.560 10.626 1.00 20.69 174 GLY B O 1
ATOM 1170 N N . ILE A 1 178 ? 60.625 48.738 8.769 1.00 23.16 175 ILE B N 1
ATOM 1171 C CA . ILE A 1 178 ? 61.746 47.890 9.195 1.00 21.88 175 ILE B CA 1
ATOM 1172 C C . ILE A 1 178 ? 63.068 48.636 8.960 1.00 21.07 175 ILE B C 1
ATOM 1173 O O . ILE A 1 178 ? 63.270 49.213 7.872 1.00 22.63 175 ILE B O 1
ATOM 1178 N N . ILE A 1 179 ? 63.939 48.642 9.959 1.00 20.77 176 ILE B N 1
ATOM 1179 C CA . ILE A 1 179 ? 65.311 49.105 9.782 1.00 20.19 176 ILE B CA 1
ATOM 1180 C C . ILE A 1 179 ? 66.182 47.847 9.816 1.00 19.69 176 ILE B C 1
ATOM 1181 O O . ILE A 1 179 ? 66.206 47.202 10.856 1.00 20.54 176 ILE B O 1
ATOM 1186 N N . TYR A 1 180 ? 66.924 47.607 8.730 1.00 19.08 177 TYR B N 1
ATOM 1187 C CA . TYR A 1 180 ? 67.801 46.418 8.598 1.00 19.01 177 TYR B CA 1
ATOM 1188 C C . TYR A 1 180 ? 69.230 46.889 8.804 1.00 20.45 177 TYR B C 1
ATOM 1189 O O . TYR A 1 180 ? 69.770 47.708 8.000 1.00 21.36 177 TYR B O 1
ATOM 1198 N N . LEU A 1 181 ? 69.857 46.425 9.869 1.00 20.35 178 LEU B N 1
ATOM 1199 C CA . LEU A 1 181 ? 71.232 46.711 10.152 1.00 19.94 178 LEU B CA 1
ATOM 1200 C C . LEU A 1 181 ? 72.074 45.586 9.525 1.00 21.71 178 LEU B C 1
ATOM 1201 O O . LEU A 1 181 ? 72.125 44.433 10.051 1.00 21.82 178 LEU B O 1
ATOM 1206 N N . GLN A 1 182 ? 72.679 45.910 8.390 1.00 21.62 179 GLN B N 1
ATOM 1207 C CA . GLN A 1 182 ? 73.355 44.968 7.552 1.00 21.61 179 GLN B CA 1
ATOM 1208 C C . GLN A 1 182 ? 74.853 44.965 7.919 1.00 20.22 179 GLN B C 1
ATOM 1209 O O . GLN A 1 182 ? 75.514 45.993 7.930 1.00 21.57 179 GLN B O 1
ATOM 1215 N N . ALA A 1 183 ? 75.388 43.788 8.215 1.00 20.04 180 ALA B N 1
ATOM 1216 C CA . ALA A 1 183 ? 76.798 43.600 8.535 1.00 20.34 180 ALA B CA 1
ATOM 1217 C C . ALA A 1 183 ? 77.203 42.210 8.008 1.00 20.19 180 ALA B C 1
ATOM 1218 O O . ALA A 1 183 ? 76.378 41.311 7.894 1.00 21.29 180 ALA B O 1
ATOM 1220 N N . THR A 1 184 ? 78.452 42.066 7.602 1.00 19.56 181 THR B N 1
ATOM 1221 C CA . THR A 1 184 ? 78.921 40.762 7.133 1.00 19.51 181 THR B CA 1
ATOM 1222 C C . THR A 1 184 ? 78.891 39.742 8.273 1.00 19.14 181 THR B C 1
ATOM 1223 O O . THR A 1 184 ? 78.999 40.105 9.459 1.00 19.22 181 THR B O 1
ATOM 1227 N N . PRO A 1 185 ? 78.764 38.456 7.961 1.00 19.25 182 PRO B N 1
ATOM 1228 C CA . PRO A 1 185 ? 78.829 37.450 9.031 1.00 19.49 182 PRO B CA 1
ATOM 1229 C C . PRO A 1 185 ? 80.207 37.427 9.734 1.00 18.94 182 PRO B C 1
ATOM 1230 O O . PRO A 1 185 ? 80.251 37.142 10.959 1.00 19.27 182 PRO B O 1
ATOM 1234 N N . GLU A 1 186 ? 81.275 37.785 9.023 1.00 18.88 183 GLU B N 1
ATOM 1235 C CA . GLU A 1 186 ? 82.606 37.877 9.636 1.00 19.71 183 GLU B CA 1
ATOM 1236 C C . GLU A 1 186 ? 82.693 39.034 10.671 1.00 19.16 183 GLU B C 1
ATOM 1237 O O . GLU A 1 186 ? 83.305 38.876 11.743 1.00 21.32 183 GLU B O 1
ATOM 1243 N N . THR A 1 187 ? 82.055 40.174 10.361 1.00 18.50 184 THR B N 1
ATOM 1244 C CA . THR A 1 187 ? 81.948 41.305 11.283 1.00 19.24 184 THR B CA 1
ATOM 1245 C C . THR A 1 187 ? 81.166 40.887 12.560 1.00 19.15 184 THR B C 1
ATOM 1246 O O . THR A 1 187 ? 81.511 41.181 13.709 1.00 19.86 184 THR B O 1
ATOM 1250 N N . CYS A 1 188 ? 80.076 40.193 12.325 1.00 18.76 185 CYS B N 1
ATOM 1251 C CA . CYS A 1 188 ? 79.286 39.662 13.433 1.00 19.51 185 CYS B CA 1
ATOM 1252 C C . CYS A 1 188 ? 80.021 38.698 14.333 1.00 19.07 185 CYS B C 1
ATOM 1253 O O . CYS A 1 188 ? 79.868 38.742 15.578 1.00 19.43 185 CYS B O 1
ATOM 1256 N N . LEU A 1 189 ? 80.840 37.817 13.744 1.00 20.22 186 LEU B N 1
ATOM 1257 C CA . LEU A 1 189 ? 81.635 36.856 14.490 1.00 20.97 186 LEU B CA 1
ATOM 1258 C C . LEU A 1 189 ? 82.635 37.594 15.395 1.00 20.61 186 LEU B C 1
ATOM 1259 O O . LEU A 1 189 ? 82.782 37.262 16.581 1.00 19.85 186 LEU B O 1
ATOM 1264 N N . HIS A 1 190 ? 83.227 38.642 14.866 1.00 21.00 187 HIS B N 1
ATOM 1265 C CA . HIS A 1 190 ? 84.146 39.513 15.665 1.00 21.96 187 HIS B CA 1
ATOM 1266 C C . HIS A 1 190 ? 83.394 40.217 16.808 1.00 22.33 187 HIS B C 1
ATOM 1267 O O . HIS A 1 190 ? 83.891 40.262 17.952 1.00 22.75 187 HIS B O 1
ATOM 1274 N N . ARG A 1 191 ? 82.183 40.679 16.541 1.00 20.53 188 ARG B N 1
ATOM 1275 C CA . ARG A 1 191 ? 81.396 41.381 17.524 1.00 20.63 188 ARG B CA 1
ATOM 1276 C C . ARG A 1 191 ? 80.848 40.464 18.634 1.00 19.78 188 ARG B C 1
ATOM 1277 O O . ARG A 1 191 ? 80.714 40.923 19.797 1.00 20.23 188 ARG B O 1
ATOM 1285 N N . ILE A 1 192 ? 80.658 39.170 18.349 1.00 20.02 189 ILE B N 1
ATOM 1286 C CA . ILE A 1 192 ? 80.352 38.207 19.421 1.00 20.55 189 ILE B CA 1
ATOM 1287 C C . ILE A 1 192 ? 81.559 38.180 20.412 1.00 20.80 189 ILE B C 1
ATOM 1288 O O . ILE A 1 192 ? 81.371 38.142 21.636 1.00 21.63 189 ILE B O 1
ATOM 1293 N N . TYR A 1 193 ? 82.770 38.158 19.867 1.00 21.27 190 TYR B N 1
ATOM 1294 C CA . TYR A 1 193 ? 83.980 38.151 20.686 1.00 23.48 190 TYR B CA 1
ATOM 1295 C C . TYR A 1 193 ? 84.042 39.459 21.513 1.00 23.15 190 TYR B C 1
ATOM 1296 O O . TYR A 1 193 ? 84.408 39.436 22.722 1.00 23.82 190 TYR B O 1
ATOM 1305 N N . LEU A 1 194 ? 83.750 40.587 20.892 1.00 22.01 191 LEU B N 1
ATOM 1306 C CA . LEU A 1 194 ? 83.814 41.875 21.592 1.00 23.03 191 LEU B CA 1
ATOM 1307 C C . LEU A 1 194 ? 82.824 41.913 22.759 1.00 23.56 191 LEU B C 1
ATOM 1308 O O . LEU A 1 194 ? 83.175 42.401 23.855 1.00 23.99 191 LEU B O 1
ATOM 1313 N N . ARG A 1 195 ? 81.577 41.450 22.543 1.00 21.61 192 ARG B N 1
ATOM 1314 C CA . ARG A 1 195 ? 80.550 41.547 23.582 1.00 22.68 192 ARG B CA 1
ATOM 1315 C C . ARG A 1 195 ? 80.806 40.588 24.743 1.00 21.59 192 ARG B C 1
ATOM 1316 O O . ARG A 1 195 ? 80.530 40.926 25.925 1.00 21.98 192 ARG B O 1
ATOM 1324 N N . GLY A 1 196 ? 81.299 39.396 24.423 1.00 21.89 193 GLY B N 1
ATOM 1325 C CA . GLY A 1 196 ? 81.652 38.385 25.425 1.00 21.32 193 GLY B CA 1
ATOM 1326 C C . GLY A 1 196 ? 80.488 37.717 26.140 1.00 21.99 193 GLY B C 1
ATOM 1327 O O . GLY A 1 196 ? 80.671 37.261 27.300 1.00 21.85 193 GLY B O 1
ATOM 1328 N N . ARG A 1 197 ? 79.288 37.672 25.526 1.00 22.18 194 ARG B N 1
ATOM 1329 C CA . ARG A 1 197 ? 78.191 36.961 26.142 1.00 22.57 194 ARG B CA 1
ATOM 1330 C C . ARG A 1 197 ? 78.520 35.517 26.136 1.00 21.91 194 ARG B C 1
ATOM 1331 O O . ARG A 1 197 ? 78.700 34.870 25.094 1.00 23.27 194 ARG B O 1
ATOM 1339 N N . ASN A 1 198 ? 78.565 34.937 27.323 1.00 22.40 195 ASN B N 1
ATOM 1340 C CA . ASN A 1 198 ? 79.070 33.596 27.492 1.00 22.32 195 ASN B CA 1
ATOM 1341 C C . ASN A 1 198 ? 78.417 32.546 26.572 1.00 23.11 195 ASN B C 1
ATOM 1342 O O . ASN A 1 198 ? 79.100 31.719 25.931 1.00 23.57 195 ASN B O 1
ATOM 1347 N N . GLU A 1 199 ? 77.088 32.636 26.458 1.00 22.36 196 GLU B N 1
ATOM 1348 C CA . GLU A 1 199 ? 76.321 31.593 25.742 1.00 21.14 196 GLU B CA 1
ATOM 1349 C C . GLU A 1 199 ? 76.597 31.568 24.232 1.00 20.80 196 GLU B C 1
ATOM 1350 O O . GLU A 1 199 ? 76.338 30.542 23.551 1.00 22.28 196 GLU B O 1
ATOM 1356 N N . GLU A 1 200 ? 77.137 32.673 23.710 1.00 21.05 197 GLU B N 1
ATOM 1357 C CA . GLU A 1 200 ? 77.377 32.812 22.248 1.00 19.40 197 GLU B CA 1
ATOM 1358 C C . GLU A 1 200 ? 78.805 32.562 21.785 1.00 20.66 197 GLU B C 1
ATOM 1359 O O . GLU A 1 200 ? 79.065 32.596 20.556 1.00 19.78 197 GLU B O 1
ATOM 1365 N N . GLN A 1 201 ? 79.752 32.310 22.720 1.00 21.59 198 GLN B N 1
ATOM 1366 C CA . GLN A 1 201 ? 81.149 32.248 22.291 1.00 22.75 198 GLN B CA 1
ATOM 1367 C C . GLN A 1 201 ? 81.488 31.085 21.353 1.00 24.36 198 GLN B C 1
ATOM 1368 O O . GLN A 1 201 ? 82.419 31.208 20.545 1.00 26.63 198 GLN B O 1
ATOM 1374 N N . GLY A 1 202 ? 80.720 30.016 21.400 1.00 23.97 199 GLY B N 1
ATOM 1375 C CA . GLY A 1 202 ? 80.913 28.866 20.537 1.00 25.07 199 GLY B CA 1
ATOM 1376 C C . GLY A 1 202 ? 80.270 28.921 19.158 1.00 23.10 199 GLY B C 1
ATOM 1377 O O . GLY A 1 202 ? 80.390 27.978 18.381 1.00 23.88 199 GLY B O 1
ATOM 1378 N N . ILE A 1 203 ? 79.497 29.970 18.875 1.00 21.60 200 ILE B N 1
ATOM 1379 C CA . ILE A 1 203 ? 78.768 30.002 17.597 1.00 20.77 200 ILE B CA 1
ATOM 1380 C C . ILE A 1 203 ? 79.732 30.037 16.415 1.00 21.17 200 ILE B C 1
ATOM 1381 O O . ILE A 1 203 ? 80.604 30.923 16.384 1.00 22.86 200 ILE B O 1
ATOM 1386 N N . PRO A 1 204 ? 79.630 29.095 15.483 1.00 20.63 201 PRO B N 1
ATOM 1387 C CA . PRO A 1 204 ? 80.528 29.054 14.309 1.00 20.65 201 PRO B CA 1
ATOM 1388 C C . PRO A 1 204 ? 80.107 30.041 13.207 1.00 20.83 201 PRO B C 1
ATOM 1389 O O . PRO A 1 204 ? 78.918 30.365 13.045 1.00 20.11 201 PRO B O 1
ATOM 1393 N N . LEU A 1 205 ? 81.074 30.556 12.464 1.00 21.15 202 LEU B N 1
ATOM 1394 C CA . LEU A 1 205 ? 80.777 31.378 11.273 1.00 19.99 202 LEU B CA 1
ATOM 1395 C C . LEU A 1 205 ? 79.738 30.779 10.327 1.00 19.63 202 LEU B C 1
ATOM 1396 O O . LEU A 1 205 ? 78.903 31.508 9.815 1.00 20.61 202 LEU B O 1
ATOM 1401 N N . GLU A 1 206 ? 79.760 29.448 10.093 1.00 20.05 203 GLU B N 1
ATOM 1402 C CA . GLU A 1 206 ? 78.788 28.782 9.229 1.00 20.00 203 GLU B CA 1
ATOM 1403 C C . GLU A 1 206 ? 77.320 29.109 9.619 1.00 19.65 203 GLU B C 1
ATOM 1404 O O . GLU A 1 206 ? 76.490 29.359 8.758 1.00 20.18 203 GLU B O 1
ATOM 1410 N N . TYR A 1 207 ? 77.061 29.106 10.919 1.00 19.83 204 TYR B N 1
ATOM 1411 C CA . TYR A 1 207 ? 75.704 29.403 11.425 1.00 19.29 204 TYR B CA 1
ATOM 1412 C C . TYR A 1 207 ? 75.333 30.867 11.173 1.00 18.98 204 TYR B C 1
ATOM 1413 O O . TYR A 1 207 ? 74.220 31.194 10.671 1.00 19.30 204 TYR B O 1
ATOM 1422 N N . LEU A 1 208 ? 76.267 31.784 11.430 1.00 19.13 205 LEU B N 1
ATOM 1423 C CA . LEU A 1 208 ? 76.029 33.221 11.169 1.00 19.13 205 LEU B CA 1
ATOM 1424 C C . LEU A 1 208 ? 75.831 33.469 9.671 1.00 19.50 205 LEU B C 1
ATOM 1425 O O . LEU A 1 208 ? 75.053 34.319 9.278 1.00 18.73 205 LEU B O 1
ATOM 1430 N N . GLU A 1 209 ? 76.542 32.727 8.828 1.00 19.10 206 GLU B N 1
ATOM 1431 C CA . GLU A 1 209 ? 76.380 32.845 7.390 1.00 19.85 206 GLU B CA 1
ATOM 1432 C C . GLU A 1 209 ? 74.988 32.396 6.912 1.00 19.54 206 GLU B C 1
ATOM 1433 O O . GLU A 1 209 ? 74.353 33.079 6.113 1.00 19.58 206 GLU B O 1
ATOM 1439 N N . LYS A 1 210 ? 74.487 31.280 7.437 1.00 18.89 207 LYS B N 1
ATOM 1440 C CA . LYS A 1 210 ? 73.161 30.851 7.106 1.00 19.17 207 LYS B CA 1
ATOM 1441 C C . LYS A 1 210 ? 72.119 31.942 7.460 1.00 18.59 207 LYS B C 1
ATOM 1442 O O . LYS A 1 210 ? 71.199 32.228 6.692 1.00 20.10 207 LYS B O 1
ATOM 1448 N N . LEU A 1 211 ? 72.258 32.495 8.669 1.00 18.33 208 LEU B N 1
ATOM 1449 C CA . LEU A 1 211 ? 71.387 33.562 9.111 1.00 18.01 208 LEU B CA 1
ATOM 1450 C C . LEU A 1 211 ? 71.484 34.839 8.252 1.00 17.64 208 LEU B C 1
ATOM 1451 O O . LEU A 1 211 ? 70.476 35.494 7.958 1.00 18.97 208 LEU B O 1
ATOM 1456 N N . HIS A 1 212 ? 72.706 35.186 7.838 1.00 18.41 209 HIS B N 1
ATOM 1457 C CA . HIS A 1 212 ? 72.917 36.306 6.947 1.00 18.55 209 HIS B CA 1
ATOM 1458 C C . HIS A 1 212 ? 72.156 36.161 5.620 1.00 18.59 209 HIS B C 1
ATOM 1459 O O . HIS A 1 212 ? 71.468 37.080 5.183 1.00 18.69 209 HIS B O 1
ATOM 1466 N N . TYR A 1 213 ? 72.269 34.996 4.968 1.00 19.13 210 TYR B N 1
ATOM 1467 C CA . TYR A 1 213 ? 71.621 34.851 3.686 1.00 19.10 210 TYR B CA 1
ATOM 1468 C C . TYR A 1 213 ? 70.097 34.898 3.842 1.00 19.13 210 TYR B C 1
ATOM 1469 O O . TYR A 1 213 ? 69.417 35.332 2.918 1.00 21.00 210 TYR B O 1
ATOM 1478 N N . LYS A 1 214 ? 69.553 34.397 4.967 1.00 19.56 211 LYS B N 1
ATOM 1479 C CA . LYS A 1 214 ? 68.118 34.538 5.208 1.00 20.21 211 LYS B CA 1
ATOM 1480 C C . LYS A 1 214 ? 67.738 36.020 5.365 1.00 19.99 211 LYS B C 1
ATOM 1481 O O . LYS A 1 214 ? 66.701 36.433 4.828 1.00 20.37 211 LYS B O 1
ATOM 1487 N N . HIS A 1 215 ? 68.514 36.821 6.099 1.00 18.56 212 HIS B N 1
ATOM 1488 C CA . HIS A 1 215 ? 68.226 38.261 6.194 1.00 18.91 212 HIS B CA 1
ATOM 1489 C C . HIS A 1 215 ? 68.260 38.908 4.819 1.00 19.96 212 HIS B C 1
ATOM 1490 O O . HIS A 1 215 ? 67.436 39.796 4.525 1.00 19.37 212 HIS B O 1
ATOM 1497 N N . GLU A 1 216 ? 69.261 38.568 4.017 1.00 19.48 213 GLU B N 1
ATOM 1498 C CA . GLU A 1 216 ? 69.402 39.194 2.676 1.00 20.83 213 GLU B CA 1
ATOM 1499 C C . GLU A 1 216 ? 68.216 38.846 1.785 1.00 21.57 213 GLU B C 1
ATOM 1500 O O . GLU A 1 216 ? 67.645 39.701 1.102 1.00 21.12 213 GLU B O 1
ATOM 1506 N N . SER A 1 217 ? 67.796 37.613 1.826 1.00 21.58 214 SER B N 1
ATOM 1507 C CA . SER A 1 217 ? 66.626 37.180 1.059 1.00 21.94 214 SER B CA 1
ATOM 1508 C C . SER A 1 217 ? 65.375 37.953 1.483 1.00 21.67 214 SER B C 1
ATOM 1509 O O . SER A 1 217 ? 64.599 38.456 0.611 1.00 21.70 214 SER B O 1
ATOM 1512 N N . TRP A 1 218 ? 65.169 38.108 2.800 1.00 20.76 215 TRP B N 1
ATOM 1513 C CA . TRP A 1 218 ? 63.966 38.744 3.282 1.00 21.15 215 TRP B CA 1
ATOM 1514 C C . TRP A 1 218 ? 63.973 40.243 3.030 1.00 21.33 215 TRP B C 1
ATOM 1515 O O . TRP A 1 218 ? 62.963 40.804 2.554 1.00 22.04 215 TRP B O 1
ATOM 1526 N N . LEU A 1 219 ? 65.071 40.902 3.367 1.00 21.12 216 LEU B N 1
ATOM 1527 C CA . LEU A 1 219 ? 65.064 42.357 3.489 1.00 21.70 216 LEU B CA 1
ATOM 1528 C C . LEU A 1 219 ? 65.798 43.110 2.388 1.00 22.43 216 LEU B C 1
ATOM 1529 O O . LEU A 1 219 ? 65.604 44.311 2.254 1.00 24.46 216 LEU B O 1
ATOM 1534 N N . LEU A 1 220 ? 66.705 42.450 1.661 1.00 23.08 217 LEU B N 1
ATOM 1535 C CA . LEU A 1 220 ? 67.429 43.090 0.570 1.00 23.77 217 LEU B CA 1
ATOM 1536 C C . LEU A 1 220 ? 66.844 42.692 -0.777 1.00 23.82 217 LEU B C 1
ATOM 1537 O O . LEU A 1 220 ? 66.373 43.570 -1.532 1.00 24.55 217 LEU B O 1
ATOM 1542 N N . HIS A 1 221 ? 66.805 41.384 -1.080 1.00 22.90 218 HIS B N 1
ATOM 1543 C CA . HIS A 1 221 ? 66.224 40.910 -2.381 1.00 23.69 218 HIS B CA 1
ATOM 1544 C C . HIS A 1 221 ? 64.658 40.851 -2.342 1.00 25.02 218 HIS B C 1
ATOM 1545 O O . HIS A 1 221 ? 63.970 40.886 -3.391 1.00 26.46 218 HIS B O 1
ATOM 1552 N N . ARG A 1 222 ? 64.114 40.747 -1.128 1.00 24.24 219 ARG B N 1
ATOM 1553 C CA . ARG A 1 222 ? 62.671 40.640 -0.862 1.00 25.02 219 ARG B CA 1
ATOM 1554 C C . ARG A 1 222 ? 62.083 39.461 -1.614 1.00 26.53 219 ARG B C 1
ATOM 1555 O O . ARG A 1 222 ? 60.996 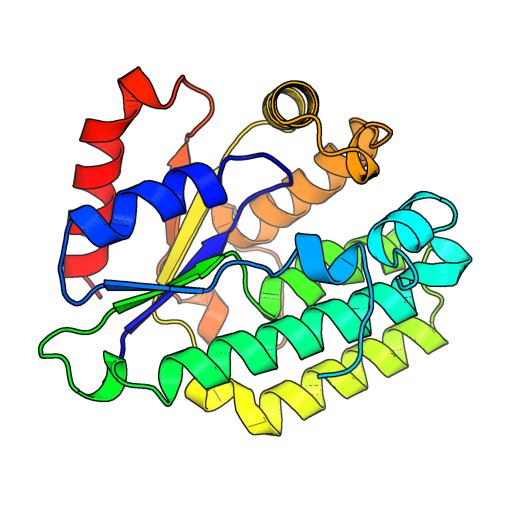39.551 -2.165 1.00 27.32 219 ARG B O 1
ATOM 1563 N N . THR A 1 223 ? 62.812 38.342 -1.613 1.00 25.15 220 THR B N 1
ATOM 1564 C CA . THR A 1 223 ? 62.377 37.109 -2.223 1.00 27.02 220 THR B CA 1
ATOM 1565 C C . THR A 1 223 ? 61.938 36.028 -1.248 1.00 28.51 220 THR B C 1
ATOM 1566 O O . THR A 1 223 ? 61.480 34.970 -1.698 1.00 30.98 220 THR B O 1
ATOM 1570 N N . LEU A 1 224 ? 62.032 36.277 0.055 1.00 28.45 221 LEU B N 1
ATOM 1571 C CA . LEU A 1 224 ? 61.601 35.270 1.040 1.00 31.04 221 LEU B CA 1
ATOM 1572 C C . LEU A 1 224 ? 60.105 35.405 1.232 1.00 31.91 221 LEU B C 1
ATOM 1573 O O . LEU A 1 224 ? 59.639 36.448 1.654 1.00 34.52 221 LEU B O 1
ATOM 1578 N N . LYS A 1 225 ? 59.366 34.333 0.950 1.00 33.64 222 LYS B N 1
ATOM 1579 C CA . LYS A 1 225 ? 57.903 34.306 1.054 1.00 34.06 222 LYS B CA 1
ATOM 1580 C C . LYS A 1 225 ? 57.468 34.048 2.504 1.00 34.57 222 LYS B C 1
ATOM 1581 O O . LYS A 1 225 ? 58.056 33.194 3.190 1.00 35.50 222 LYS B O 1
ATOM 1583 N N . THR A 1 226 ? 56.480 34.803 2.973 1.00 34.46 223 THR B N 1
ATOM 1584 C CA . THR A 1 226 ? 55.831 34.555 4.281 1.00 34.08 223 THR B CA 1
ATOM 1585 C C . THR A 1 226 ? 54.319 34.461 4.135 1.00 35.24 223 THR B C 1
ATOM 1586 O O . THR A 1 226 ? 53.767 34.704 3.062 1.00 35.15 223 THR B O 1
ATOM 1590 N N . ASN A 1 227 ? 53.666 34.183 5.250 1.00 35.95 224 ASN B N 1
ATOM 1591 C CA . ASN A 1 227 ? 52.207 34.070 5.305 1.00 37.90 224 ASN B CA 1
ATOM 1592 C C . ASN A 1 227 ? 51.500 35.377 5.669 1.00 39.07 224 ASN B C 1
ATOM 1593 O O . ASN A 1 227 ? 50.283 35.389 5.908 1.00 39.77 224 ASN B O 1
ATOM 1598 N N . PHE A 1 228 ? 52.238 36.485 5.660 1.00 38.13 225 PHE B N 1
ATOM 1599 C CA . PHE A 1 228 ? 51.728 37.794 6.125 1.00 38.49 225 PHE B CA 1
ATOM 1600 C C . PHE A 1 228 ? 51.923 38.774 4.948 1.00 38.92 225 PHE B C 1
ATOM 1601 O O . PHE A 1 228 ? 52.977 39.405 4.788 1.00 38.99 225 PHE B O 1
ATOM 1609 N N . ASP A 1 229 ? 50.928 38.812 4.053 1.00 40.04 226 ASP B N 1
ATOM 1610 C CA . ASP A 1 229 ? 51.061 39.516 2.760 1.00 40.74 226 ASP B CA 1
ATOM 1611 C C . ASP A 1 229 ? 51.536 40.985 2.857 1.00 39.87 226 ASP B C 1
ATOM 1612 O O . ASP A 1 229 ? 52.326 41.456 2.019 1.00 39.82 226 ASP B O 1
ATOM 1617 N N . TYR A 1 230 ? 51.090 41.695 3.894 1.00 38.79 227 TYR B N 1
ATOM 1618 C CA . TYR A 1 230 ? 51.463 43.115 4.051 1.00 37.27 227 TYR B CA 1
ATOM 1619 C C . TYR A 1 230 ? 52.979 43.354 4.128 1.00 36.92 227 TYR B C 1
ATOM 1620 O O . TYR A 1 230 ? 53.459 44.430 3.775 1.00 36.46 227 TYR B O 1
ATOM 1629 N N . LEU A 1 231 ? 53.729 42.358 4.576 1.00 36.48 228 LEU B N 1
ATOM 1630 C CA . LEU A 1 231 ? 55.170 42.518 4.747 1.00 36.22 228 LEU B CA 1
ATOM 1631 C C . LEU A 1 231 ? 55.945 42.768 3.466 1.00 37.50 228 LEU B C 1
ATOM 1632 O O . LEU A 1 231 ? 56.986 43.411 3.498 1.00 37.26 228 LEU B O 1
ATOM 1637 N N . GLN A 1 232 ? 55.430 42.304 2.324 1.00 37.98 229 GLN B N 1
ATOM 1638 C CA . GLN A 1 232 ? 56.136 42.472 1.059 1.00 39.35 229 GLN B CA 1
ATOM 1639 C C . GLN A 1 232 ? 56.192 43.953 0.621 1.00 39.51 229 GLN B C 1
ATOM 1640 O O . GLN A 1 232 ? 57.064 44.331 -0.181 1.00 41.89 229 GLN B O 1
ATOM 1646 N N . GLU A 1 233 ? 55.298 44.777 1.153 1.00 38.72 230 GLU B N 1
ATOM 1647 C CA . GLU A 1 233 ? 55.256 46.227 0.844 1.00 39.58 230 GLU B CA 1
ATOM 1648 C C . GLU A 1 233 ? 55.698 47.164 1.984 1.00 37.56 230 GLU B C 1
ATOM 1649 O O . GLU A 1 233 ? 55.750 48.395 1.795 1.00 37.79 230 GLU B O 1
ATOM 1655 N N . VAL A 1 234 ? 55.957 46.624 3.175 1.00 34.07 231 VAL B N 1
ATOM 1656 C CA . VAL A 1 234 ? 56.363 47.462 4.305 1.00 31.39 231 VAL B CA 1
ATOM 1657 C C . VAL A 1 234 ? 57.678 48.151 3.945 1.00 29.02 231 VAL B C 1
ATOM 1658 O O . VAL A 1 234 ? 58.588 47.494 3.425 1.00 28.29 231 VAL B O 1
ATOM 1662 N N . PRO A 1 235 ? 57.814 49.465 4.158 1.00 26.31 232 PRO B N 1
ATOM 1663 C CA . PRO A 1 235 ? 59.080 50.134 3.866 1.00 26.38 232 PRO B CA 1
ATOM 1664 C C . PRO A 1 235 ? 60.258 49.625 4.723 1.00 24.89 232 PRO B C 1
ATOM 1665 O O . PRO A 1 235 ? 60.088 49.382 5.926 1.00 23.21 232 PRO B O 1
ATOM 1669 N N . ILE A 1 236 ? 61.408 49.468 4.068 1.00 24.80 233 ILE B N 1
ATOM 1670 C CA . ILE A 1 236 ? 62.655 49.024 4.673 1.00 24.61 233 ILE B CA 1
ATOM 1671 C C . ILE A 1 236 ? 63.764 50.051 4.431 1.00 24.75 233 ILE B C 1
ATOM 1672 O O . ILE A 1 236 ? 64.021 50.479 3.264 1.00 26.77 233 ILE B O 1
ATOM 1677 N N . LEU A 1 237 ? 64.400 50.460 5.499 1.00 22.85 234 LEU B N 1
ATOM 1678 C CA . LEU A 1 237 ? 65.635 51.248 5.493 1.00 23.83 234 LEU B CA 1
ATOM 1679 C C . LEU A 1 237 ? 66.808 50.287 5.786 1.00 24.29 234 LEU B C 1
ATOM 1680 O O . LEU A 1 237 ? 66.831 49.647 6.872 1.00 22.40 234 LEU B O 1
ATOM 1685 N N . THR A 1 238 ? 67.715 50.161 4.831 1.00 23.77 235 THR B N 1
ATOM 1686 C CA . THR A 1 238 ? 68.938 49.367 4.995 1.00 22.59 235 THR B CA 1
ATOM 1687 C C . THR A 1 238 ? 70.103 50.242 5.333 1.00 24.12 235 THR B C 1
ATOM 1688 O O . THR A 1 238 ? 70.462 51.163 4.557 1.00 25.51 235 THR B O 1
ATOM 1692 N N . LEU A 1 239 ? 70.745 49.945 6.462 1.00 23.81 236 LEU B N 1
ATOM 1693 C CA . LEU A 1 239 ? 71.905 50.676 6.945 1.00 22.69 236 LEU B CA 1
ATOM 1694 C C . LEU A 1 239 ? 73.115 49.722 7.046 1.00 23.81 236 LEU B C 1
ATOM 1695 O O . LEU A 1 239 ? 73.037 48.709 7.745 1.00 23.58 236 LEU B O 1
ATOM 1700 N N . ASP A 1 240 ? 74.209 50.042 6.345 1.00 23.35 237 ASP B N 1
ATOM 1701 C CA . ASP A 1 240 ? 75.434 49.280 6.429 1.00 24.19 237 ASP B CA 1
ATOM 1702 C C . ASP A 1 240 ? 76.156 49.693 7.705 1.00 23.09 237 ASP B C 1
ATOM 1703 O O . ASP A 1 240 ? 76.561 50.868 7.853 1.00 24.23 237 ASP B O 1
ATOM 1708 N N . VAL A 1 241 ? 76.331 48.761 8.645 1.00 21.86 238 VAL B N 1
ATOM 1709 C CA . VAL A 1 241 ? 76.927 49.006 9.954 1.00 20.24 238 VAL B CA 1
ATOM 1710 C C . VAL A 1 241 ? 78.274 48.268 10.155 1.00 20.48 238 VAL B C 1
ATOM 1711 O O . VAL A 1 241 ? 78.724 48.048 11.293 1.00 21.22 238 VAL B O 1
ATOM 1715 N N . ASN A 1 242 ? 78.972 47.943 9.065 1.00 21.23 239 ASN B N 1
ATOM 1716 C CA . ASN A 1 242 ? 80.290 47.303 9.175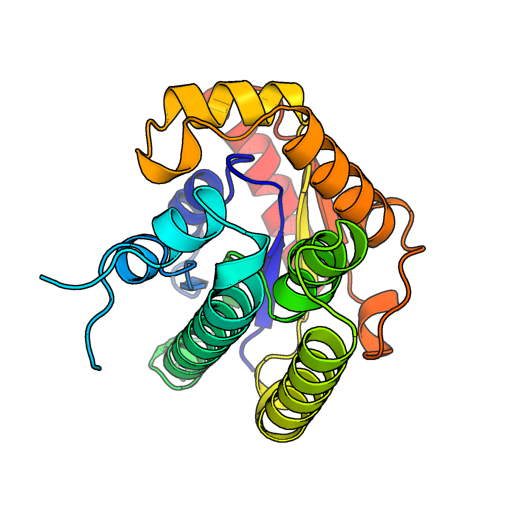 1.00 22.18 239 ASN B CA 1
ATOM 1717 C C . ASN A 1 242 ? 81.378 48.227 9.771 1.00 22.92 239 ASN B C 1
ATOM 1718 O O . ASN A 1 242 ? 82.319 47.739 10.411 1.00 25.00 239 ASN B O 1
ATOM 1723 N N . GLU A 1 243 ? 81.244 49.533 9.566 1.00 24.36 240 GLU B N 1
ATOM 1724 C CA . GLU A 1 243 ? 82.215 50.493 10.108 1.00 25.65 240 GLU B CA 1
ATOM 1725 C C . GLU A 1 243 ? 81.914 50.842 11.573 1.00 25.95 240 GLU B C 1
ATOM 1726 O O . GLU A 1 243 ? 80.834 50.579 12.093 1.00 23.96 240 GLU B O 1
ATOM 1732 N N . ASP A 1 244 ? 82.904 51.433 12.241 1.00 25.61 241 ASP B N 1
ATOM 1733 C CA . ASP A 1 244 ? 82.795 51.765 13.669 1.00 26.77 241 ASP B CA 1
ATOM 1734 C C . ASP A 1 244 ? 81.674 52.745 13.928 1.00 26.40 241 ASP B C 1
ATOM 1735 O O . ASP A 1 244 ? 81.514 53.707 13.211 1.00 25.88 241 ASP B O 1
ATOM 1740 N N . PHE A 1 245 ? 80.899 52.486 14.975 1.00 26.09 242 PHE B N 1
ATOM 1741 C CA . PHE A 1 245 ? 79.689 53.187 15.278 1.00 26.71 242 PHE B CA 1
ATOM 1742 C C . PHE A 1 245 ? 80.001 54.653 15.577 1.00 29.46 242 PHE B C 1
ATOM 1743 O O . PHE A 1 245 ? 79.220 55.509 15.210 1.00 31.62 242 PHE B O 1
ATOM 1751 N N . LYS A 1 246 ? 81.114 54.885 16.281 1.00 30.54 243 LYS B N 1
ATOM 1752 C CA . LYS A 1 246 ? 81.615 56.202 16.680 1.00 34.33 243 LYS B CA 1
ATOM 1753 C C . LYS A 1 246 ? 81.689 57.129 15.477 1.00 36.05 243 LYS B C 1
ATOM 1754 O O . LYS A 1 246 ? 81.309 58.293 15.574 1.00 37.65 243 LYS B O 1
ATOM 1760 N N . ASP A 1 247 ? 82.175 56.602 14.352 1.00 36.91 244 ASP B N 1
ATOM 1761 C CA . ASP A 1 247 ? 82.306 57.330 13.074 1.00 37.85 244 ASP B CA 1
ATOM 1762 C C . ASP A 1 247 ? 81.033 57.445 12.232 1.00 37.32 244 ASP B C 1
ATOM 1763 O O . ASP A 1 247 ? 80.864 58.399 11.466 1.00 38.11 244 ASP B O 1
ATOM 1768 N N . LYS A 1 248 ? 80.157 56.455 12.328 1.00 35.41 245 LYS B N 1
ATOM 1769 C CA . LYS A 1 248 ? 78.984 56.398 11.478 1.00 35.31 245 LYS B CA 1
ATOM 1770 C C . LYS A 1 248 ? 77.743 57.033 12.083 1.00 33.82 245 LYS B C 1
ATOM 1771 O O . LYS A 1 248 ? 76.780 57.257 11.393 1.00 32.75 245 LYS B O 1
ATOM 1777 N N . TYR A 1 249 ? 77.778 57.299 13.380 1.00 33.89 246 TYR B N 1
ATOM 1778 C CA . TYR A 1 249 ? 76.595 57.697 14.140 1.00 33.05 246 TYR B CA 1
ATOM 1779 C C . TYR A 1 249 ? 75.809 58.849 13.502 1.00 33.46 246 TYR B C 1
ATOM 1780 O O . TYR A 1 249 ? 74.603 58.749 13.316 1.00 32.93 246 TYR B O 1
ATOM 1789 N N . GLU A 1 250 ? 76.481 59.946 13.147 1.00 35.04 247 GLU B N 1
ATOM 1790 C CA . GLU A 1 250 ? 75.733 61.126 12.674 1.00 35.14 247 GLU B CA 1
ATOM 1791 C C . GLU A 1 250 ? 74.938 60.827 11.380 1.00 34.56 247 GLU B C 1
ATOM 1792 O O . GLU A 1 250 ? 73.761 61.168 11.256 1.00 33.61 247 GLU B O 1
ATOM 1798 N N . SER A 1 251 ? 75.581 60.158 10.434 1.00 34.45 248 SER B N 1
ATOM 1799 C CA . SER A 1 251 ? 74.947 59.842 9.169 1.00 35.36 248 SER B CA 1
ATOM 1800 C C . SER A 1 251 ? 73.779 58.855 9.356 1.00 34.51 248 SER B C 1
ATOM 1801 O O . SER A 1 251 ? 72.748 58.980 8.693 1.00 35.35 248 SER B O 1
ATOM 1804 N N . LEU A 1 252 ? 73.931 57.911 10.285 1.00 34.46 249 LEU B N 1
ATOM 1805 C CA . LEU A 1 252 ? 72.849 56.959 10.602 1.00 33.59 249 LEU B CA 1
ATOM 1806 C C . LEU A 1 252 ? 71.617 57.643 11.150 1.00 33.50 249 LEU B C 1
ATOM 1807 O O . LEU A 1 252 ? 70.504 57.324 10.738 1.00 33.11 249 LEU B O 1
ATOM 1812 N N . VAL A 1 253 ? 71.815 58.565 12.085 1.00 33.68 250 VAL B N 1
ATOM 1813 C CA . VAL A 1 253 ? 70.726 59.335 12.662 1.00 35.04 250 VAL B CA 1
ATOM 1814 C C . VAL A 1 253 ? 69.977 60.136 11.594 1.00 34.57 250 VAL B C 1
ATOM 1815 O O . VAL A 1 253 ? 68.750 60.167 11.605 1.00 35.13 250 VAL B O 1
ATOM 1819 N N . GLU A 1 254 ? 70.706 60.764 10.672 1.00 34.94 251 GLU B N 1
ATOM 1820 C CA . GLU A 1 254 ? 70.087 61.518 9.565 1.00 35.20 251 GLU B CA 1
ATOM 1821 C C . GLU A 1 254 ? 69.152 60.658 8.735 1.00 33.84 251 GLU B C 1
ATOM 1822 O O . GLU A 1 254 ? 68.018 61.062 8.443 1.00 32.90 251 GLU B O 1
ATOM 1828 N N . LYS A 1 255 ? 69.626 59.462 8.366 1.00 31.93 252 LYS B N 1
ATOM 1829 C CA . LYS A 1 255 ? 68.868 58.538 7.544 1.00 32.19 252 LYS B CA 1
ATOM 1830 C C . LYS A 1 255 ? 67.630 58.019 8.255 1.00 30.21 252 LYS B C 1
ATOM 1831 O O . LYS A 1 255 ? 66.597 57.860 7.632 1.00 29.92 252 LYS B O 1
ATOM 1837 N N . VAL A 1 256 ? 67.742 57.757 9.562 1.00 30.14 253 VAL B N 1
ATOM 1838 C CA . VAL A 1 256 ? 66.603 57.326 10.359 1.00 29.85 253 VAL B CA 1
ATOM 1839 C C . VAL A 1 256 ? 65.509 58.398 10.429 1.00 30.81 253 VAL B C 1
ATOM 1840 O O . VAL A 1 256 ? 64.338 58.099 10.176 1.00 30.58 253 VAL B O 1
ATOM 1844 N N . LYS A 1 257 ? 65.891 59.629 10.764 1.00 32.27 254 LYS B N 1
ATOM 1845 C CA . LYS A 1 257 ? 64.915 60.732 10.819 1.00 32.99 254 LYS B CA 1
ATOM 1846 C C . LYS A 1 257 ? 64.224 60.940 9.459 1.00 32.95 254 LYS B C 1
ATOM 1847 O O . LYS A 1 257 ? 62.998 61.089 9.388 1.00 33.05 254 LYS B O 1
ATOM 1853 N N . GLU A 1 258 ? 64.980 60.897 8.375 1.00 33.01 255 GLU B N 1
ATOM 1854 C CA . GLU A 1 258 ? 64.392 60.978 7.024 1.00 33.56 255 GLU B CA 1
ATOM 1855 C C . GLU A 1 258 ? 63.373 59.845 6.730 1.00 33.45 255 GLU B C 1
ATOM 1856 O O . GLU A 1 258 ? 62.224 60.049 6.331 1.00 32.90 255 GLU B O 1
ATOM 1862 N N . PHE A 1 259 ? 63.812 58.605 6.961 1.00 32.45 256 PHE B N 1
ATOM 1863 C CA . PHE A 1 259 ? 62.927 57.454 6.809 1.00 30.94 256 PHE B CA 1
ATOM 1864 C C . PHE A 1 259 ? 61.606 57.610 7.591 1.00 31.28 256 PHE B C 1
ATOM 1865 O O . PHE A 1 259 ? 60.506 57.361 7.044 1.00 32.21 256 PHE B O 1
ATOM 1873 N N . LEU A 1 260 ? 61.699 57.974 8.869 1.00 32.01 257 LEU B N 1
ATOM 1874 C CA . LEU A 1 260 ? 60.523 58.051 9.727 1.00 34.28 257 LEU B CA 1
ATOM 1875 C C . LEU A 1 260 ? 59.542 59.138 9.246 1.00 36.09 257 LEU B C 1
ATOM 1876 O O . LEU A 1 260 ? 58.332 58.994 9.422 1.00 35.49 257 LEU B O 1
ATOM 1881 N N . SER A 1 261 ? 60.081 60.183 8.628 1.00 38.89 258 SER B N 1
ATOM 1882 C CA . SER A 1 261 ? 59.234 61.265 8.040 1.00 41.04 258 SER B CA 1
ATOM 1883 C C . SER A 1 261 ? 58.416 60.846 6.824 1.00 42.36 258 SER B C 1
ATOM 1884 O O . SER A 1 261 ? 57.486 61.579 6.431 1.00 43.45 258 SER B O 1
ATOM 1887 N N . THR A 1 262 ? 58.757 59.720 6.194 1.00 42.97 259 THR B N 1
ATOM 1888 C CA . THR A 1 262 ? 57.954 59.174 5.095 1.00 43.37 259 THR B CA 1
ATOM 1889 C C . THR A 1 262 ? 56.830 58.248 5.507 1.00 44.61 259 THR B C 1
ATOM 1890 O O . THR A 1 262 ? 56.017 57.906 4.665 1.00 44.88 259 THR B O 1
ATOM 1894 N N . LEU A 1 263 ? 56.778 57.836 6.768 1.00 45.30 260 LEU B N 1
ATOM 1895 C CA . LEU A 1 263 ? 55.839 56.783 7.195 1.00 46.85 260 LEU B CA 1
ATOM 1896 C C . LEU A 1 263 ? 54.487 57.329 7.619 1.00 48.04 260 LEU B C 1
ATOM 1897 O O . LEU A 1 263 ? 54.230 58.514 7.381 1.00 50.09 260 LEU B O 1
#